Protein AF-0000000065848314 (afdb_homodimer)

Sequence (302 aa):
MTPAVSPAHTVLFEAKARKGISFEQIGKAIGRDEVWVASAFYGQAKFNEEELKKLSEVLEISSAQIVKELGDQWFPNRGLGPVPPSDPVIYRLFEGVLVYGHPIKAIIHEKFGDGIMSMIDCNINVERKPDPKGDRVVVTFDGKFLPYSKWMTPAVSPAHTVLFEAKARKGISFEQIGKAIGRDEVWVASAFYGQAKFNEEELKKLSEVLEISSAQIVKELGDQWFPNRGLGPVPPSDPVIYRLFEGVLVYGHPIKAIIHEKFGDGIMSMIDCNINVERKPDPKGDRVVVTFDGKFLPYSKW

Solvent-accessible surface area (backbone atoms only — not comparable to full-atom values): 16784 Å² total; per-residue (Å²): 126,80,77,88,59,56,71,73,36,48,54,53,55,52,31,35,58,73,70,68,59,51,48,56,57,52,10,65,74,63,74,46,52,30,48,57,46,35,23,33,55,66,36,51,39,79,59,51,64,70,50,42,46,48,46,18,61,77,46,69,51,63,43,70,58,50,42,71,65,49,18,90,87,48,76,66,69,68,52,64,83,61,87,74,51,81,54,69,51,46,29,36,54,48,47,39,43,37,45,42,27,65,26,51,46,53,51,46,36,75,76,73,41,70,51,35,60,33,65,81,60,43,51,60,47,78,43,82,42,87,42,97,92,44,44,23,41,35,39,34,41,43,10,36,52,45,66,65,79,84,129,128,81,76,89,58,55,71,74,35,48,52,53,54,53,31,34,58,74,71,68,60,51,48,55,56,51,11,64,75,62,74,46,54,32,48,56,45,36,23,33,55,65,36,52,40,78,59,51,64,70,49,41,45,47,46,18,60,78,47,69,49,62,42,68,57,51,42,71,65,49,18,90,87,48,78,66,71,67,52,64,83,63,88,76,50,83,54,69,50,45,30,37,53,48,48,39,40,37,45,42,27,63,25,50,48,52,51,46,37,75,76,73,40,69,52,36,59,33,65,82,59,42,51,60,46,80,46,84,42,87,41,96,91,44,44,23,41,34,40,35,43,44,11,36,52,45,66,66,80,86,130

InterPro domains:
  IPR003712 Cyanate lyase, C-terminal [PF02560] (83-150)
  IPR003712 Cyanate lyase, C-terminal [SM01116] (79-151)
  IPR003712 Cyanate lyase, C-terminal [cd00559] (83-151)
  IPR008076 Cyanate hydratase [MF_00535] (1-151)
  IPR008076 Cyanate hydratase [PIRSF001263] (11-151)
  IPR008076 Cyanate hydratase [PR01693] (16-31)
  IPR008076 Cyanate hydratase [PR01693] (36-53)
  IPR008076 Cyanate hydratase [PR01693] (87-101)
  IPR008076 Cyanate hydratase [PR01693] (105-121)
  IPR008076 Cyanate hydratase [PR01693] (136-146)
  IPR008076 Cyanate hydratase [PTHR34186] (10-151)
  IPR008076 Cyanate hydratase [TIGR00673] (9-151)
  IPR010982 Lambda repressor-like, DNA-binding domain superfamily [G3DSA:1.10.260.40] (6-83)
  IPR010982 Lambda repressor-like, DNA-binding domain superfamily [SSF47413] (10-81)
  IPR036581 Cyanate lyase, C-terminal domain superfamily [G3DSA:3.30.1160.10] (85-151)
  IPR036581 Cyanate lyase, C-terminal domain superfamily [SSF55234] (83-151)
  IPR048564 Cyanate hydratase, N-terminal domain [PF21291] (12-66)

Foldseek 3Di:
DPFDADPLLVVLVVLCVVLVDALCVLCVQLVHDSVQSVCVSRQNDADELSSLVSSCVVSVHDSVVSCVVRYDVDHGDDDIDDVPHPPPVSNVVVVCCVVCVVVVVVVCCVVPNAWDWDPVQWDWDWDWDDDPVDIDIDIDIGTDTDHDDDD/DPFDADPLLVVLVVLCVVLVDALCVLCVQLVHDSVQSVCVSRQNDADELSSLVSSCVVSVHDSVVSCVVRYDVDHGDDDIDDVPHPPPVSNVVVVCCVVCVVVVVVVCCVVPNAWDFDPVQWDWDWDWDDDPVDIDIDIDIGTDTDHDDDD

Nearest PDB structures (foldseek):
  6xgt-assembly1_E  TM=9.486E-01  e=3.565E-16  Thermomyces lanuginosus
  8c7e-assembly1_A  TM=8.718E-01  e=2.494E-13  unidentified
  2iv1-assembly1_F  TM=8.860E-01  e=1.055E-12  Escherichia coli
  2ivb-assembly1_C  TM=8.820E-01  e=1.121E-12  Escherichia coli
  2iu7-assembly1_I  TM=8.466E-01  e=3.113E-12  Escherichia coli

Structure (mmCIF, N/CA/C/O backbone):
data_AF-0000000065848314-model_v1
#
loop_
_entity.id
_entity.type
_entity.pdbx_description
1 polymer 'Cyanate hydratase'
#
loop_
_atom_site.group_PDB
_atom_site.id
_atom_site.type_symbol
_atom_site.label_atom_id
_atom_site.label_alt_id
_atom_site.label_comp_id
_atom_site.label_asym_id
_atom_site.label_entity_id
_atom_site.label_seq_id
_atom_site.pdbx_PDB_ins_code
_atom_site.Cartn_x
_atom_site.Cartn_y
_atom_site.Cartn_z
_atom_site.occupancy
_atom_site.B_iso_or_equiv
_atom_site.auth_seq_id
_atom_site.auth_comp_id
_atom_site.auth_asym_id
_atom_site.auth_atom_id
_atom_site.pdbx_PDB_model_num
ATOM 1 N N . MET A 1 1 ? -8.508 5.047 18.469 1 47.41 1 MET A N 1
ATOM 2 C CA . MET A 1 1 ? -7.828 6.105 19.203 1 47.41 1 MET A CA 1
ATOM 3 C C . MET A 1 1 ? -7.098 7.051 18.25 1 47.41 1 MET A C 1
ATOM 5 O O . MET A 1 1 ? -6.527 6.609 17.25 1 47.41 1 MET A O 1
ATOM 9 N N . THR A 1 2 ? -7.52 8.289 18.328 1 60.78 2 THR A N 1
ATOM 10 C CA . THR A 1 2 ? -6.789 9.305 17.578 1 60.78 2 THR A CA 1
ATOM 11 C C . THR A 1 2 ? -5.297 9.234 17.891 1 60.78 2 THR A C 1
ATOM 13 O O . THR A 1 2 ? -4.902 9.148 19.062 1 60.78 2 THR A O 1
ATOM 16 N N . PRO A 1 3 ? -4.5 8.914 16.891 1 73.19 3 PRO A N 1
ATOM 17 C CA . PRO A 1 3 ? -3.078 8.828 17.234 1 73.19 3 PRO A CA 1
ATOM 18 C C . PRO A 1 3 ? -2.59 10.039 18.031 1 73.19 3 PRO A C 1
ATOM 20 O O . PRO A 1 3 ? -3.096 11.148 17.844 1 73.19 3 PRO A O 1
ATOM 23 N N . ALA A 1 4 ? -1.854 9.711 19 1 80.38 4 ALA A N 1
ATOM 24 C CA . ALA A 1 4 ? -1.29 10.781 19.828 1 80.38 4 ALA A CA 1
ATOM 25 C C . ALA A 1 4 ? -0.303 11.625 19.016 1 80.38 4 ALA A C 1
ATOM 27 O O . ALA A 1 4 ? 0.748 11.133 18.609 1 80.38 4 ALA A O 1
ATOM 28 N N . VAL A 1 5 ? -0.773 12.734 18.594 1 89.31 5 VAL A N 1
ATOM 29 C CA . VAL A 1 5 ? 0.14 13.672 17.953 1 89.31 5 VAL A CA 1
ATOM 30 C C . VAL A 1 5 ? 0.581 14.734 18.969 1 89.31 5 VAL A C 1
ATOM 32 O O . VAL A 1 5 ? -0.032 14.883 20.016 1 89.31 5 VAL A O 1
ATOM 35 N N . SER A 1 6 ? 1.661 15.43 18.781 1 90.38 6 SER A N 1
ATOM 36 C CA . SER A 1 6 ? 2.182 16.453 19.672 1 90.38 6 SER A CA 1
ATOM 37 C C . SER A 1 6 ? 1.19 17.609 19.844 1 90.38 6 SER A C 1
ATOM 39 O O . SER A 1 6 ? 0.304 17.797 19 1 90.38 6 SER A O 1
ATOM 41 N N . PRO A 1 7 ? 1.314 18.391 20.844 1 92.19 7 PRO A N 1
ATOM 42 C CA . PRO A 1 7 ? 0.433 19.547 21.047 1 92.19 7 PRO A CA 1
ATOM 43 C C . PRO A 1 7 ? 0.458 20.516 19.859 1 92.19 7 PRO A C 1
ATOM 45 O O . PRO A 1 7 ? -0.584 21.047 19.469 1 92.19 7 PRO A O 1
ATOM 48 N N . ALA A 1 8 ? 1.641 20.734 19.312 1 92.31 8 ALA A N 1
ATOM 49 C CA . ALA A 1 8 ? 1.758 21.625 18.172 1 92.31 8 ALA A CA 1
ATOM 50 C C . ALA A 1 8 ? 0.917 21.125 17 1 92.31 8 ALA A C 1
ATOM 52 O O . ALA A 1 8 ? 0.267 21.906 16.312 1 92.31 8 ALA A O 1
ATOM 53 N N . HIS A 1 9 ? 0.876 19.859 16.797 1 96.06 9 HIS A N 1
ATOM 54 C CA . HIS A 1 9 ? 0.105 19.281 15.703 1 96.06 9 HIS A CA 1
ATOM 55 C C . HIS A 1 9 ? -1.388 19.297 16.016 1 96.06 9 HIS A C 1
ATOM 57 O O . HIS A 1 9 ? -2.215 19.438 15.109 1 96.06 9 HIS A O 1
ATOM 63 N N . THR A 1 10 ? -1.693 19.156 17.297 1 96.06 10 THR A N 1
ATOM 64 C CA . THR A 1 10 ? -3.092 19.219 17.703 1 96.06 10 THR A CA 1
ATOM 65 C C . THR A 1 10 ? -3.703 20.562 17.297 1 96.06 10 THR A C 1
ATOM 67 O O . THR A 1 10 ? -4.852 20.625 16.859 1 96.06 10 THR A O 1
ATOM 70 N N . VAL A 1 11 ? -2.938 21.656 17.406 1 96.06 11 VAL A N 1
ATOM 71 C CA . VAL A 1 11 ? -3.385 23 17.047 1 96.06 11 VAL A CA 1
ATOM 72 C C . VAL A 1 11 ? -3.746 23.031 15.562 1 96.06 11 VAL A C 1
ATOM 74 O O . VAL A 1 11 ? -4.723 23.672 15.172 1 96.06 11 VAL A O 1
ATOM 77 N N . LEU A 1 12 ? -2.975 22.312 14.742 1 97.69 12 LEU A N 1
ATOM 78 C CA . LEU A 1 12 ? -3.236 22.281 13.312 1 97.69 12 LEU A CA 1
ATOM 79 C C . LEU A 1 12 ? -4.57 21.594 13.023 1 97.69 12 LEU A C 1
ATOM 81 O O . LEU A 1 12 ? -5.367 22.109 12.227 1 97.69 12 LEU A O 1
ATOM 85 N N . PHE A 1 13 ? -4.793 20.484 13.664 1 97.69 13 PHE A N 1
ATOM 86 C CA . PHE A 1 13 ? -6.039 19.766 13.461 1 97.69 13 PHE A CA 1
ATOM 87 C C . PHE A 1 13 ? -7.23 20.594 13.906 1 97.69 13 PHE A C 1
ATOM 89 O O . PHE A 1 13 ? -8.258 20.641 13.227 1 97.69 13 PHE A O 1
ATOM 96 N N . GLU A 1 14 ? -7.125 21.25 15.055 1 97.38 14 GLU A N 1
ATOM 97 C CA . GLU A 1 14 ? -8.203 22.078 15.57 1 97.38 14 GLU A CA 1
ATOM 98 C C . GLU A 1 14 ? -8.5 23.234 14.625 1 97.38 14 GLU A C 1
ATOM 100 O O . GLU A 1 14 ? -9.664 23.547 14.375 1 97.38 14 GLU A O 1
ATOM 105 N N . ALA A 1 15 ? -7.48 23.891 14.156 1 98.12 15 ALA A N 1
ATOM 106 C CA . ALA A 1 15 ? -7.656 25 13.234 1 98.12 15 ALA A CA 1
ATOM 107 C C . ALA A 1 15 ? -8.312 24.547 11.938 1 98.12 15 ALA A C 1
ATOM 109 O O . ALA A 1 15 ? -9.195 25.219 11.406 1 98.12 15 ALA A O 1
ATOM 110 N N . LYS A 1 16 ? -7.832 23.422 11.391 1 98.44 16 LYS A N 1
ATOM 111 C CA . LYS A 1 16 ? -8.438 22.844 10.195 1 98.44 16 LYS A CA 1
ATOM 112 C C . LYS A 1 16 ? -9.93 22.594 10.398 1 98.44 16 LYS A C 1
ATOM 114 O O . LYS A 1 16 ? -10.742 22.891 9.523 1 98.44 16 LYS A O 1
ATOM 119 N N . ALA A 1 17 ? -10.242 22.031 11.508 1 97.81 17 ALA A N 1
ATOM 120 C CA . ALA A 1 17 ? -11.633 21.734 11.828 1 97.81 17 ALA A CA 1
ATOM 121 C C . ALA A 1 17 ? -12.461 23.016 11.922 1 97.81 17 ALA A C 1
ATOM 123 O O . ALA A 1 17 ? -13.586 23.078 11.422 1 97.81 17 ALA A O 1
ATOM 124 N N . ARG A 1 18 ? -11.945 23.984 12.562 1 98.12 18 ARG A N 1
ATOM 125 C CA . ARG A 1 18 ? -12.625 25.281 12.711 1 98.12 18 ARG A CA 1
ATOM 126 C C . ARG A 1 18 ? -12.922 25.906 11.359 1 98.12 18 ARG A C 1
ATOM 128 O O . ARG A 1 18 ? -13.992 26.469 11.148 1 98.12 18 ARG A O 1
ATOM 135 N N . LYS A 1 19 ? -11.961 25.828 10.438 1 98 19 LYS A N 1
ATOM 136 C CA . LYS A 1 19 ? -12.086 26.422 9.109 1 98 19 LYS A CA 1
ATOM 137 C C . LYS A 1 19 ? -13.016 25.578 8.227 1 98 19 LYS A C 1
ATOM 139 O O . LYS A 1 19 ? -13.523 26.062 7.215 1 98 19 LYS A O 1
ATOM 144 N N . GLY A 1 20 ? -13.117 24.312 8.531 1 98.19 20 GLY A N 1
ATOM 145 C CA . GLY A 1 20 ? -13.953 23.406 7.766 1 98.19 20 GLY A CA 1
ATOM 146 C C . GLY A 1 20 ? -13.398 23.094 6.387 1 98.19 20 GLY A C 1
ATOM 147 O O . GLY A 1 20 ? -14.148 23.016 5.414 1 98.19 20 GLY A O 1
ATOM 148 N N . ILE A 1 21 ? -12.125 22.969 6.312 1 98.56 21 ILE A N 1
ATOM 149 C CA . ILE A 1 21 ? -11.508 22.734 5.012 1 98.56 21 ILE A CA 1
ATOM 150 C C . ILE A 1 21 ? -10.812 21.375 5.008 1 98.56 21 ILE A C 1
ATOM 152 O O . ILE A 1 21 ? -10.492 20.828 6.066 1 98.56 21 ILE A O 1
ATOM 156 N N . SER A 1 22 ? -10.586 20.812 3.834 1 98.75 22 SER A N 1
ATOM 157 C CA . SER A 1 22 ? -9.977 19.5 3.658 1 98.75 22 SER A CA 1
ATOM 158 C C . SER A 1 22 ? -8.469 19.609 3.48 1 98.75 22 SER A C 1
ATOM 160 O O . SER A 1 22 ? -7.941 20.703 3.279 1 98.75 22 SER A O 1
ATOM 162 N N . PHE A 1 23 ? -7.824 18.5 3.559 1 98.81 23 PHE A N 1
ATOM 163 C CA . PHE A 1 23 ? -6.398 18.484 3.26 1 98.81 23 PHE A CA 1
ATOM 164 C C . PHE A 1 23 ? -6.141 18.875 1.812 1 98.81 23 PHE A C 1
ATOM 166 O O . PHE A 1 23 ? -5.117 19.5 1.507 1 98.81 23 PHE A O 1
ATOM 173 N N . GLU A 1 24 ? -7.059 18.484 0.937 1 98.69 24 GLU A N 1
ATOM 174 C CA . GLU A 1 24 ? -6.934 18.875 -0.464 1 98.69 24 GLU A CA 1
ATOM 175 C C . GLU A 1 24 ? -6.949 20.406 -0.615 1 98.69 24 GLU A C 1
ATOM 177 O O . GLU A 1 24 ? -6.121 20.969 -1.333 1 98.69 24 GLU A O 1
ATOM 182 N N . GLN A 1 25 ? -7.828 21.016 0.058 1 98.75 25 GLN A N 1
ATOM 183 C CA . GLN A 1 25 ? -7.938 22.469 -0.009 1 98.75 25 GLN A CA 1
ATOM 184 C C . GLN A 1 25 ? -6.699 23.141 0.581 1 98.75 25 GLN A C 1
ATOM 186 O O . GLN A 1 25 ? -6.207 24.125 0.035 1 98.75 25 GLN A O 1
ATOM 191 N N . ILE A 1 26 ? -6.203 22.641 1.703 1 98.81 26 ILE A N 1
ATOM 192 C CA . ILE A 1 26 ? -4.984 23.172 2.301 1 98.81 26 ILE A CA 1
ATOM 193 C C . ILE A 1 26 ? -3.814 22.984 1.338 1 98.81 26 ILE A C 1
ATOM 195 O O . ILE A 1 26 ? -3.031 23.906 1.115 1 98.81 26 ILE A O 1
ATOM 199 N N . GLY A 1 27 ? -3.734 21.797 0.792 1 98.62 27 GLY A N 1
ATOM 200 C CA . GLY A 1 27 ? -2.666 21.516 -0.154 1 98.62 27 GLY A CA 1
ATOM 201 C C . GLY A 1 27 ? -2.646 22.469 -1.335 1 98.62 27 GLY A C 1
ATOM 202 O O . GLY A 1 27 ? -1.584 22.953 -1.73 1 98.62 27 GLY A O 1
ATOM 203 N N . LYS A 1 28 ? -3.783 22.734 -1.901 1 98.31 28 LYS A N 1
ATOM 204 C CA . LYS A 1 28 ? -3.9 23.672 -3.012 1 98.31 28 LYS A CA 1
ATOM 205 C C . LYS A 1 28 ? -3.412 25.062 -2.609 1 98.31 28 LYS A C 1
ATOM 207 O O . LYS A 1 28 ? -2.754 25.75 -3.395 1 98.31 28 LYS A O 1
ATOM 212 N N . ALA A 1 29 ? -3.688 25.469 -1.438 1 98.06 29 ALA A N 1
ATOM 213 C CA . ALA A 1 29 ? -3.334 26.797 -0.963 1 98.06 29 ALA A CA 1
ATOM 214 C C . ALA A 1 29 ? -1.829 26.922 -0.753 1 98.06 29 ALA A C 1
ATOM 216 O O . ALA A 1 29 ? -1.257 28 -0.955 1 98.06 29 ALA A O 1
ATOM 217 N N . ILE A 1 30 ? -1.188 25.844 -0.388 1 98 30 ILE A N 1
ATOM 218 C CA . ILE A 1 30 ? 0.214 26.016 -0.022 1 98 30 ILE A CA 1
ATOM 219 C C . ILE A 1 30 ? 1.102 25.328 -1.062 1 98 30 ILE A C 1
ATOM 221 O O . ILE A 1 30 ? 2.328 25.328 -0.935 1 98 30 ILE A O 1
ATOM 225 N N . GLY A 1 31 ? 0.516 24.641 -2.045 1 97.56 31 GLY A N 1
ATOM 226 C CA . GLY A 1 31 ? 1.245 24.047 -3.156 1 97.56 31 GLY A CA 1
ATOM 227 C C . GLY A 1 31 ? 1.782 22.656 -2.846 1 97.56 31 GLY A C 1
ATOM 228 O O . GLY A 1 31 ? 2.908 22.328 -3.225 1 97.56 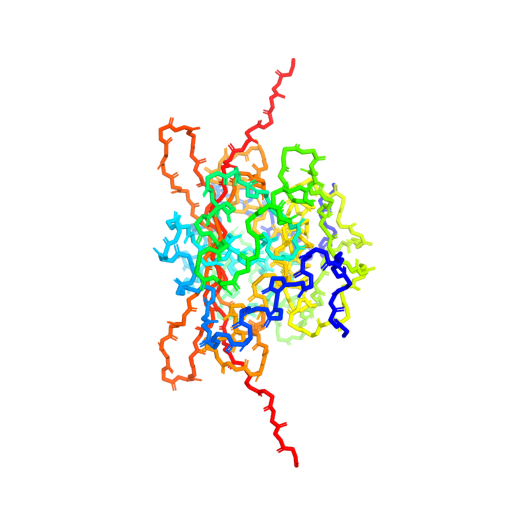31 GLY A O 1
ATOM 229 N N . ARG A 1 32 ? 1.04 21.875 -2.133 1 97.94 32 ARG A N 1
ATOM 230 C CA . ARG A 1 32 ? 1.454 20.531 -1.765 1 97.94 32 ARG A CA 1
ATOM 231 C C . ARG A 1 32 ? 0.32 19.531 -1.978 1 97.94 32 ARG A C 1
ATOM 233 O O . ARG A 1 32 ? -0.847 19.922 -2.062 1 97.94 32 ARG A O 1
ATOM 240 N N . ASP A 1 33 ? 0.664 18.312 -2.074 1 97.44 33 ASP A N 1
ATOM 241 C CA . ASP A 1 33 ? -0.289 17.219 -2.209 1 97.44 33 ASP A CA 1
ATOM 242 C C . ASP A 1 33 ? -1.06 17 -0.91 1 97.44 33 ASP A C 1
ATOM 244 O O . ASP A 1 33 ? -0.519 17.203 0.18 1 97.44 33 ASP A O 1
ATOM 248 N N . GLU A 1 34 ? -2.268 16.547 -1.055 1 98.5 34 GLU A N 1
ATOM 249 C CA . GLU A 1 34 ? -3.113 16.422 0.128 1 98.5 34 GLU A CA 1
ATOM 250 C C . GLU A 1 34 ? -2.57 15.359 1.078 1 98.5 34 GLU A C 1
ATOM 252 O O . GLU A 1 34 ? -2.654 15.508 2.299 1 98.5 34 GLU A O 1
ATOM 257 N N . VAL A 1 35 ? -2.07 14.234 0.521 1 98.31 35 VAL A N 1
ATOM 258 C CA . VAL A 1 35 ? -1.553 13.188 1.396 1 98.31 35 VAL A CA 1
ATOM 259 C C . VAL A 1 35 ? -0.296 13.68 2.107 1 98.31 35 VAL A C 1
ATOM 261 O O . VAL A 1 35 ? -0.074 13.367 3.279 1 98.31 35 VAL A O 1
ATOM 264 N N . TRP A 1 36 ? 0.524 14.477 1.426 1 98.19 36 TRP A N 1
ATOM 265 C CA . TRP A 1 36 ? 1.705 15.062 2.049 1 98.19 36 TRP A CA 1
ATOM 266 C C . TRP A 1 36 ? 1.312 16 3.186 1 98.19 36 TRP A C 1
ATOM 268 O O . TRP A 1 36 ? 1.906 15.961 4.266 1 98.19 36 TRP A O 1
ATOM 278 N N . VAL A 1 37 ? 0.299 16.828 2.932 1 98.62 37 VAL A N 1
ATOM 279 C CA . VAL A 1 37 ? -0.176 17.75 3.963 1 98.62 37 VAL A CA 1
ATOM 280 C C . VAL A 1 37 ? -0.67 16.953 5.172 1 98.62 37 VAL A C 1
ATOM 282 O O . VAL A 1 37 ? -0.312 17.266 6.309 1 98.62 37 VAL A O 1
ATOM 285 N N . ALA A 1 38 ? -1.472 15.938 4.91 1 98.44 38 ALA A N 1
ATOM 286 C CA . ALA A 1 38 ? -1.941 15.086 6.004 1 98.44 38 ALA A CA 1
ATOM 287 C C . ALA A 1 38 ? -0.77 14.469 6.762 1 98.44 38 ALA A C 1
ATOM 289 O O . ALA A 1 38 ? -0.772 14.43 7.992 1 98.44 38 ALA A O 1
ATOM 290 N N . SER A 1 39 ? 0.207 13.992 6.051 1 98 39 SER A N 1
ATOM 291 C CA . SER A 1 39 ? 1.39 13.406 6.676 1 98 39 SER A CA 1
ATOM 292 C C . SER A 1 39 ? 2.074 14.406 7.605 1 98 39 SER A C 1
ATOM 294 O O . SER A 1 39 ? 2.508 14.047 8.703 1 98 39 SER A O 1
ATOM 296 N N . ALA A 1 40 ? 2.154 15.664 7.191 1 97.88 40 ALA A N 1
ATOM 297 C CA . ALA A 1 40 ? 2.766 16.703 8.023 1 97.88 40 ALA A CA 1
ATOM 298 C C . ALA A 1 40 ? 1.924 16.984 9.266 1 97.88 40 ALA A C 1
ATOM 300 O O . ALA A 1 40 ? 2.463 17.203 10.352 1 97.88 40 ALA A O 1
ATOM 301 N N . PHE A 1 41 ? 0.636 16.938 9.133 1 97.94 41 PHE A N 1
ATOM 302 C CA . PHE A 1 41 ? -0.258 17.125 10.273 1 97.94 41 PHE A CA 1
ATOM 303 C C . PHE A 1 41 ? -0.056 16.031 11.305 1 97.94 41 PHE A C 1
ATOM 305 O O . PHE A 1 41 ? -0.14 16.281 12.508 1 97.94 41 PHE A O 1
ATOM 312 N N . TYR A 1 42 ? 0.265 14.898 10.836 1 97.31 42 TYR A N 1
ATOM 313 C CA . TYR A 1 42 ? 0.465 13.766 11.734 1 97.31 42 TYR A CA 1
ATOM 314 C C . TYR A 1 42 ? 1.919 13.672 12.18 1 97.31 42 TYR A C 1
ATOM 316 O O . TYR A 1 42 ? 2.32 12.695 12.812 1 97.31 42 TYR A O 1
ATOM 324 N N . GLY A 1 43 ? 2.744 14.648 11.773 1 96.31 43 GLY A N 1
ATOM 325 C CA . GLY A 1 43 ? 4.133 14.711 12.203 1 96.31 43 GLY A CA 1
ATOM 326 C C . GLY A 1 43 ? 5.027 13.734 11.453 1 96.31 43 GLY A C 1
ATOM 327 O O . GLY A 1 43 ? 6.102 13.375 11.938 1 96.31 43 GLY A O 1
ATOM 328 N N . GLN A 1 44 ? 4.566 13.234 10.266 1 96.06 44 GLN A N 1
ATOM 329 C CA . GLN A 1 44 ? 5.332 12.258 9.5 1 96.06 44 GLN A CA 1
ATOM 330 C C . GLN A 1 44 ? 6.094 12.922 8.359 1 96.06 44 GLN A C 1
ATOM 332 O O . GLN A 1 44 ? 6.805 12.258 7.605 1 96.06 44 GLN A O 1
ATOM 337 N N . ALA A 1 45 ? 5.922 14.242 8.148 1 96.81 45 ALA A N 1
ATOM 338 C CA . ALA A 1 45 ? 6.648 15.086 7.199 1 96.81 45 ALA A CA 1
ATOM 339 C C . ALA A 1 45 ? 6.941 16.453 7.801 1 96.81 45 ALA A C 1
ATOM 341 O O . ALA A 1 45 ? 6.336 16.844 8.805 1 96.81 45 ALA A O 1
ATOM 342 N N . LYS A 1 46 ? 7.867 17.156 7.25 1 97.06 46 LYS A N 1
ATOM 343 C CA . LYS A 1 46 ? 8.328 18.422 7.828 1 97.06 46 LYS A CA 1
ATOM 344 C C . LYS A 1 46 ? 8.062 19.578 6.879 1 97.06 46 LYS A C 1
ATOM 346 O O . LYS A 1 46 ? 8.562 19.609 5.754 1 97.06 46 LYS A O 1
ATOM 351 N N . PHE A 1 47 ? 7.273 20.516 7.41 1 97.44 47 PHE A N 1
ATOM 352 C CA . PHE A 1 47 ? 7.109 21.766 6.691 1 97.44 47 PHE A CA 1
ATOM 353 C C . PHE A 1 47 ? 8.398 22.578 6.723 1 97.44 47 PHE A C 1
ATOM 355 O O . PHE A 1 47 ? 9.133 22.547 7.707 1 97.44 47 PHE A O 1
ATOM 362 N N . ASN A 1 48 ? 8.594 23.281 5.633 1 96.88 48 ASN A N 1
ATOM 363 C CA . ASN A 1 48 ? 9.602 24.344 5.758 1 96.88 48 ASN A CA 1
ATOM 364 C C . ASN A 1 48 ? 8.984 25.641 6.254 1 96.88 48 ASN A C 1
ATOM 366 O O . ASN A 1 48 ? 7.77 25.734 6.422 1 96.88 48 ASN A O 1
ATOM 370 N N . GLU A 1 49 ? 9.828 26.625 6.473 1 96.5 49 GLU A N 1
ATOM 371 C CA . GLU A 1 49 ? 9.352 27.859 7.082 1 96.5 49 GLU A CA 1
ATOM 372 C C . GLU A 1 49 ? 8.352 28.578 6.176 1 96.5 49 GLU A C 1
ATOM 374 O O . GLU A 1 49 ? 7.363 29.125 6.652 1 96.5 49 GLU A O 1
ATOM 379 N N . GLU A 1 50 ? 8.633 28.656 4.934 1 97.19 50 GLU A N 1
ATOM 380 C CA . GLU A 1 50 ? 7.723 29.281 3.982 1 97.19 50 GLU A CA 1
ATOM 381 C C . GLU A 1 50 ? 6.359 28.594 3.984 1 97.19 50 GLU A C 1
ATOM 383 O O . GLU A 1 50 ? 5.32 29.266 3.99 1 97.19 50 GLU A O 1
ATOM 388 N N . GLU A 1 51 ? 6.309 27.328 4.004 1 97.94 51 GLU A N 1
ATOM 389 C CA . GLU A 1 51 ? 5.07 26.547 4.047 1 97.94 51 GLU A CA 1
ATOM 390 C C . GLU A 1 51 ? 4.309 26.812 5.344 1 97.94 51 GLU A C 1
ATOM 392 O O . GLU A 1 51 ? 3.08 26.922 5.336 1 97.94 51 GLU A O 1
ATOM 397 N N . LEU A 1 52 ? 5.066 26.938 6.391 1 98.19 52 LEU A N 1
ATOM 398 C CA . LEU A 1 52 ? 4.438 27.203 7.68 1 98.19 52 LEU A CA 1
ATOM 399 C C . LEU A 1 52 ? 3.744 28.562 7.68 1 98.19 52 LEU A C 1
ATOM 401 O O . LEU A 1 52 ? 2.656 28.703 8.242 1 98.19 52 LEU A O 1
ATOM 405 N N . LYS A 1 53 ? 4.367 29.5 7.133 1 97.81 53 LYS A N 1
ATOM 406 C CA . LYS A 1 53 ? 3.775 30.828 7.055 1 97.81 53 LYS A CA 1
ATOM 407 C C . LYS A 1 53 ? 2.496 30.812 6.219 1 97.81 53 LYS A C 1
ATOM 409 O O . LYS A 1 53 ? 1.477 31.375 6.625 1 97.81 53 LYS A O 1
ATOM 414 N N . LYS A 1 54 ? 2.541 30.188 5.078 1 98.44 54 LYS A N 1
ATOM 415 C CA . LYS A 1 54 ? 1.347 30.047 4.254 1 98.44 54 LYS A CA 1
ATOM 416 C C . LYS A 1 54 ? 0.245 29.297 4.996 1 98.44 54 LYS A C 1
ATOM 418 O O . LYS A 1 54 ? -0.924 29.688 4.941 1 98.44 54 LYS A O 1
ATOM 423 N N . LEU A 1 55 ? 0.669 28.219 5.648 1 98.56 55 LEU A N 1
ATOM 424 C CA . LEU A 1 55 ? -0.275 27.406 6.41 1 98.56 55 LEU A CA 1
ATOM 425 C C . LEU A 1 55 ? -0.941 28.234 7.504 1 98.56 55 LEU A C 1
ATOM 427 O O . LEU A 1 55 ? -2.15 28.125 7.719 1 98.56 55 LEU A O 1
ATOM 431 N N . SER A 1 56 ? -0.102 29.031 8.195 1 98.44 56 SER A N 1
ATOM 432 C CA . SER A 1 56 ? -0.631 29.891 9.25 1 98.44 56 SER A CA 1
ATOM 433 C C . SER A 1 56 ? -1.69 30.844 8.719 1 98.44 56 SER A C 1
ATOM 435 O O . SER A 1 56 ? -2.678 31.141 9.398 1 98.44 56 SER A O 1
ATOM 437 N N . GLU A 1 57 ? -1.494 31.328 7.551 1 98.5 57 GLU A N 1
ATOM 438 C CA . GLU A 1 57 ? -2.467 32.219 6.918 1 98.5 57 GLU A CA 1
ATOM 439 C C . GLU A 1 57 ? -3.754 31.469 6.578 1 98.5 57 GLU A C 1
ATOM 441 O O . GLU A 1 57 ? -4.852 31.938 6.875 1 98.5 57 GLU A O 1
ATOM 446 N N . VAL A 1 58 ? -3.641 30.297 6 1 98.5 58 VAL A N 1
ATOM 447 C CA . VAL A 1 58 ? -4.781 29.484 5.582 1 98.5 58 VAL A CA 1
ATOM 448 C C . VAL A 1 58 ? -5.617 29.094 6.797 1 98.5 58 VAL A C 1
ATOM 450 O O . VAL A 1 58 ? -6.848 29.172 6.762 1 98.5 58 VAL A O 1
ATOM 453 N N . LEU A 1 59 ? -4.945 28.766 7.891 1 98.62 59 LEU A N 1
ATOM 454 C CA . LEU A 1 59 ? -5.613 28.219 9.062 1 98.62 59 LEU A CA 1
ATOM 455 C C . LEU A 1 59 ? -5.941 29.312 10.07 1 98.62 59 LEU A C 1
ATOM 457 O O . LEU A 1 59 ? -6.625 29.078 11.062 1 98.62 59 LEU A O 1
ATOM 461 N N . GLU A 1 60 ? -5.395 30.5 9.797 1 98.25 60 GLU A N 1
ATOM 462 C CA . GLU A 1 60 ? -5.609 31.641 10.664 1 98.25 60 GLU A CA 1
ATOM 463 C C . GLU A 1 60 ? -5.105 31.375 12.078 1 98.25 60 GLU A C 1
ATOM 465 O O . GLU A 1 60 ? -5.836 31.578 13.047 1 98.25 60 GLU A O 1
ATOM 470 N N . ILE A 1 61 ? -3.854 31 12.188 1 97.88 61 ILE A N 1
ATOM 471 C CA . ILE A 1 61 ? -3.178 30.797 13.461 1 97.88 61 ILE A CA 1
ATOM 472 C C . ILE A 1 61 ? -1.867 31.578 13.484 1 97.88 61 ILE A C 1
ATOM 474 O O . ILE A 1 61 ? -1.427 32.094 12.453 1 97.88 61 ILE A O 1
ATOM 478 N N . SER A 1 62 ? -1.26 31.656 14.633 1 97.12 62 SER A N 1
ATOM 479 C CA . SER A 1 62 ? -0.049 32.438 14.812 1 97.12 62 SER A CA 1
ATOM 480 C C . SER A 1 62 ? 1.138 31.828 14.094 1 97.12 62 SER A C 1
ATOM 482 O O . SER A 1 62 ? 1.55 30.703 14.414 1 97.12 62 SER A O 1
ATOM 484 N N . SER A 1 63 ? 1.692 32.531 13.172 1 96.5 63 SER A N 1
ATOM 485 C CA . SER A 1 63 ? 2.873 32.094 12.445 1 96.5 63 SER A CA 1
ATOM 486 C C . SER A 1 63 ? 4.078 31.969 13.375 1 96.5 63 SER A C 1
ATOM 488 O O . SER A 1 63 ? 4.871 31.031 13.258 1 96.5 63 SER A O 1
ATOM 490 N N . ALA A 1 64 ? 4.211 32.938 14.25 1 96.25 64 ALA A N 1
ATOM 491 C CA . ALA A 1 64 ? 5.336 32.906 15.188 1 96.25 64 ALA A CA 1
ATOM 492 C C . ALA A 1 64 ? 5.316 31.656 16.047 1 96.25 64 ALA A C 1
ATOM 494 O O . ALA A 1 64 ? 6.355 31.016 16.266 1 96.25 64 ALA A O 1
ATOM 495 N N . GLN A 1 65 ? 4.172 31.297 16.484 1 94.94 65 GLN A N 1
ATOM 496 C CA . GLN A 1 65 ? 4.035 30.125 17.359 1 94.94 65 GLN A CA 1
ATOM 497 C C . GLN A 1 65 ? 4.336 28.844 16.594 1 94.94 65 GLN A C 1
ATOM 499 O O . GLN A 1 65 ? 5.121 28.016 17.062 1 94.94 65 GLN A O 1
ATOM 504 N N . ILE A 1 66 ? 3.736 28.656 15.422 1 96 66 ILE A N 1
ATOM 505 C CA . ILE A 1 66 ? 3.873 27.391 14.719 1 96 66 ILE A CA 1
ATOM 506 C C . ILE A 1 66 ? 5.297 27.234 14.18 1 96 66 ILE A C 1
ATOM 508 O O . ILE A 1 66 ? 5.848 26.141 14.148 1 96 66 ILE A O 1
ATOM 512 N N . VAL A 1 67 ? 5.941 28.375 13.773 1 96.5 67 VAL A N 1
ATOM 513 C CA . VAL A 1 67 ? 7.32 28.328 13.305 1 96.5 67 VAL A CA 1
ATOM 514 C C . VAL A 1 67 ? 8.25 27.953 14.453 1 96.5 67 VAL A C 1
ATOM 516 O O . VAL A 1 67 ? 9.195 27.172 14.273 1 96.5 67 VAL A O 1
ATOM 519 N N . LYS A 1 68 ? 7.988 28.5 15.578 1 95.81 68 LYS A N 1
ATOM 520 C CA . LYS A 1 68 ? 8.789 28.188 16.766 1 95.81 68 LYS A CA 1
ATOM 521 C C . LYS A 1 68 ? 8.688 26.703 17.109 1 95.81 68 LYS A C 1
ATOM 523 O O . LYS A 1 68 ? 9.68 26.062 17.453 1 95.81 68 LYS A O 1
ATOM 528 N N . GLU A 1 69 ? 7.531 26.141 16.984 1 95.56 69 GLU A N 1
ATOM 529 C CA . GLU A 1 69 ? 7.273 24.781 17.469 1 95.56 69 GLU A CA 1
ATOM 530 C C . GLU A 1 69 ? 7.598 23.75 16.391 1 95.56 69 GLU A C 1
ATOM 532 O O . GLU A 1 69 ? 8 22.625 16.703 1 95.56 69 GLU A O 1
ATOM 537 N N . LEU A 1 70 ? 7.391 24.094 15.078 1 96.81 70 LEU A N 1
ATOM 538 C CA . LEU A 1 70 ? 7.488 23.094 14.016 1 96.81 70 LEU A CA 1
ATOM 539 C C . LEU A 1 70 ? 8.523 23.516 12.969 1 96.81 70 LEU A C 1
ATOM 541 O O . LEU A 1 70 ? 8.648 22.859 11.93 1 96.81 70 LEU A O 1
ATOM 545 N N . GLY A 1 71 ? 9.172 24.594 13.219 1 95.12 71 GLY A N 1
ATOM 546 C CA . GLY A 1 71 ? 10.133 25.109 12.266 1 95.12 71 GLY A CA 1
ATOM 547 C C . GLY A 1 71 ? 11.422 24.312 12.219 1 95.12 71 GLY A C 1
ATOM 548 O O . GLY A 1 71 ? 11.398 23.078 12.281 1 95.12 71 GLY A O 1
ATOM 549 N N . ASP A 1 72 ? 12.578 24.859 12.047 1 93.19 72 ASP A N 1
ATOM 550 C CA . ASP A 1 72 ? 13.875 24.281 11.711 1 93.19 72 ASP A CA 1
ATOM 551 C C . ASP A 1 72 ? 14.336 23.312 12.812 1 93.19 72 ASP A C 1
ATOM 553 O O . ASP A 1 72 ? 15.031 22.344 12.531 1 93.19 72 ASP A O 1
ATOM 557 N N . GLN A 1 73 ? 13.984 23.5 13.961 1 93 73 GLN A N 1
ATOM 558 C CA . GLN A 1 73 ? 14.508 22.719 15.078 1 93 73 GLN A CA 1
ATOM 559 C C . GLN A 1 73 ? 13.719 21.422 15.25 1 93 73 GLN A C 1
ATOM 561 O O . GLN A 1 73 ? 14.133 20.531 16 1 93 73 GLN A O 1
ATOM 566 N N . TRP A 1 74 ? 12.641 21.344 14.68 1 94.75 74 TRP A N 1
ATOM 567 C CA . TRP A 1 74 ? 11.789 20.172 14.828 1 94.75 74 TRP A CA 1
ATOM 568 C C . TRP A 1 74 ? 12.055 19.156 13.719 1 94.75 74 TRP A C 1
ATOM 570 O O . TRP A 1 74 ? 12.203 19.531 12.547 1 94.75 74 TRP A O 1
ATOM 580 N N . PHE A 1 75 ? 12.164 17.828 14.109 1 95.5 75 PHE A N 1
ATOM 581 C CA . PHE A 1 75 ? 12.32 16.734 13.148 1 95.5 75 PHE A CA 1
ATOM 582 C C . PHE A 1 75 ? 11.289 15.641 13.391 1 95.5 75 PHE A C 1
ATOM 584 O O . PHE A 1 75 ? 10.977 15.328 14.547 1 95.5 75 PHE A O 1
ATOM 591 N N . PRO A 1 76 ? 10.789 14.984 12.312 1 94.62 76 PRO A N 1
ATOM 592 C CA . PRO A 1 76 ? 9.766 13.945 12.461 1 94.62 76 PRO A CA 1
ATOM 593 C C . PRO A 1 76 ? 10.297 12.68 13.133 1 94.62 76 PRO A C 1
ATOM 595 O O . PRO A 1 76 ? 11.453 12.305 12.922 1 94.62 76 PRO A O 1
ATOM 598 N N . ASN A 1 77 ? 9.531 12.164 13.992 1 91.56 77 ASN A N 1
ATOM 599 C CA . ASN A 1 77 ? 9.625 10.773 14.414 1 91.56 77 ASN A CA 1
ATOM 600 C C . ASN A 1 77 ? 8.555 9.914 13.75 1 91.56 77 ASN A C 1
ATOM 602 O O . ASN A 1 77 ? 7.391 9.938 14.148 1 91.56 77 ASN A O 1
ATOM 606 N N . ARG A 1 78 ? 8.953 9.102 12.781 1 92.56 78 ARG A N 1
ATOM 607 C CA . ARG A 1 78 ? 7.992 8.508 11.859 1 92.56 78 ARG A CA 1
ATOM 608 C C . ARG A 1 78 ? 7.508 7.152 12.367 1 92.56 78 ARG A C 1
ATOM 610 O O . ARG A 1 78 ? 8.25 6.438 13.039 1 92.56 78 ARG A O 1
ATOM 617 N N . GLY A 1 79 ? 6.355 6.871 11.898 1 90.19 79 GLY A N 1
ATOM 618 C CA . GLY A 1 79 ? 5.684 5.676 12.383 1 90.19 79 GLY A CA 1
ATOM 619 C C . GLY A 1 79 ? 4.766 5.941 13.555 1 90.19 79 GLY A C 1
ATOM 620 O O . GLY A 1 79 ? 5.199 6.473 14.586 1 90.19 79 GLY A O 1
ATOM 621 N N . LEU A 1 80 ? 3.51 5.656 13.422 1 88.69 80 LEU A N 1
ATOM 622 C CA . LEU A 1 80 ? 2.541 5.992 14.461 1 88.69 80 LEU A CA 1
ATOM 623 C C . LEU A 1 80 ? 1.766 4.758 14.898 1 88.69 80 LEU A C 1
ATOM 625 O O . LEU A 1 80 ? 1.25 4.012 14.062 1 88.69 80 LEU A O 1
ATOM 629 N N . GLY A 1 81 ? 1.797 4.598 16.344 1 85.25 81 GLY A N 1
ATOM 630 C CA . GLY A 1 81 ? 0.887 3.607 16.891 1 85.25 81 GLY A CA 1
ATOM 631 C C . GLY A 1 81 ? 1.515 2.234 17.031 1 85.25 81 GLY A C 1
ATOM 632 O O . GLY A 1 81 ? 2.697 2.053 16.734 1 85.25 81 GLY A O 1
ATOM 633 N N . PRO A 1 82 ? 0.823 1.283 17.516 1 87.75 82 PRO A N 1
ATOM 634 C CA . PRO A 1 82 ? 1.312 -0.073 17.766 1 87.75 82 PRO A CA 1
ATOM 635 C C . PRO A 1 82 ? 1.44 -0.906 16.5 1 87.75 82 PRO A C 1
ATOM 637 O O . PRO A 1 82 ? 0.846 -0.566 15.469 1 87.75 82 PRO A O 1
ATOM 640 N N . VAL A 1 83 ? 2.184 -2.047 16.578 1 87.12 83 VAL A N 1
ATOM 641 C CA . VAL A 1 83 ? 2.297 -3.078 15.555 1 87.12 83 VAL A CA 1
ATOM 642 C C . VAL A 1 83 ? 1.843 -4.422 16.125 1 87.12 83 VAL A C 1
ATOM 644 O O . VAL A 1 83 ? 2.412 -4.918 17.094 1 87.12 83 VAL A O 1
ATOM 647 N N . PRO A 1 84 ? 0.81 -5.023 15.602 1 89.06 84 PRO A N 1
ATOM 648 C CA . PRO A 1 84 ? 0.005 -4.547 14.477 1 89.06 84 PRO A CA 1
ATOM 649 C C . PRO A 1 84 ? -0.952 -3.422 14.867 1 89.06 84 PRO A C 1
ATOM 651 O O . PRO A 1 84 ? -1.293 -3.279 16.047 1 89.06 84 PRO A O 1
ATOM 654 N N . PRO A 1 85 ? -1.326 -2.6 13.805 1 91.75 85 PRO A N 1
ATOM 655 C CA . PRO A 1 85 ? -2.285 -1.529 14.094 1 91.75 85 PRO A CA 1
ATOM 656 C C . PRO A 1 85 ? -3.629 -2.061 14.586 1 91.75 85 PRO A C 1
ATOM 658 O O . PRO A 1 85 ? -4.086 -3.111 14.133 1 91.75 85 PRO A O 1
ATOM 661 N N . SER A 1 86 ? -4.32 -1.35 15.461 1 91.56 86 SER A N 1
ATOM 662 C CA . SER A 1 86 ? -5.637 -1.74 15.953 1 91.56 86 SER A CA 1
ATOM 663 C C . SER A 1 86 ? -6.75 -1.026 15.188 1 91.56 86 SER A C 1
ATOM 665 O O . SER A 1 86 ? -7.902 -1.459 15.219 1 91.56 86 SER A O 1
ATOM 667 N N . ASP A 1 87 ? -6.434 0.165 14.617 1 94 87 ASP A N 1
ATOM 668 C CA . ASP A 1 87 ? -7.414 0.871 13.805 1 94 87 ASP A CA 1
ATOM 669 C C . ASP A 1 87 ? -7.828 0.03 12.594 1 94 87 ASP A C 1
ATOM 671 O O . ASP A 1 87 ? -6.98 -0.438 11.836 1 94 87 ASP A O 1
ATOM 675 N N . PRO A 1 88 ? -9.078 -0.16 12.289 1 94.75 88 PRO A N 1
ATOM 676 C CA . PRO A 1 88 ? -9.516 -1.085 11.242 1 94.75 88 PRO A CA 1
ATOM 677 C C . PRO A 1 88 ? -9.031 -0.677 9.852 1 94.75 88 PRO A C 1
ATOM 679 O O . PRO A 1 88 ? -8.711 -1.537 9.031 1 94.75 88 PRO A O 1
ATOM 682 N N . VAL A 1 89 ? -9.031 0.595 9.516 1 96.31 89 VAL A N 1
ATOM 683 C CA . VAL A 1 89 ? -8.578 1.042 8.203 1 96.31 89 VAL A CA 1
ATOM 684 C C . VAL A 1 89 ? -7.102 0.716 8.031 1 96.31 89 VAL A C 1
ATOM 686 O O . VAL A 1 89 ? -6.703 0.123 7.023 1 96.31 89 VAL A O 1
ATOM 689 N N . ILE A 1 90 ? -6.281 1.082 8.969 1 96.06 90 ILE A N 1
ATOM 690 C CA . ILE A 1 90 ? -4.836 0.892 8.906 1 96.06 90 ILE A CA 1
ATOM 691 C C . ILE A 1 90 ? -4.504 -0.597 8.984 1 96.06 90 ILE A C 1
ATOM 693 O O . ILE A 1 90 ? -3.594 -1.074 8.305 1 96.06 90 ILE A O 1
ATOM 697 N N . TYR A 1 91 ? -5.246 -1.317 9.812 1 95.12 91 TYR A N 1
ATOM 698 C CA . TYR A 1 91 ? -5.047 -2.758 9.93 1 95.12 91 TYR A CA 1
ATOM 699 C C . TYR A 1 91 ? -5.227 -3.441 8.578 1 95.12 91 TYR A C 1
ATOM 701 O O . TYR A 1 91 ? -4.5 -4.383 8.25 1 95.12 91 TYR A O 1
ATOM 709 N N . ARG A 1 92 ? -6.195 -2.99 7.777 1 96.19 92 ARG A N 1
ATOM 710 C CA . ARG A 1 92 ? -6.422 -3.594 6.469 1 96.19 92 ARG A CA 1
ATOM 711 C C . ARG A 1 92 ? -5.262 -3.303 5.523 1 96.19 92 ARG A C 1
ATOM 713 O O . ARG A 1 92 ? -4.91 -4.137 4.688 1 96.19 92 ARG A O 1
ATOM 720 N N . LEU A 1 93 ? -4.711 -2.125 5.621 1 96.12 93 LEU A N 1
ATOM 721 C CA . LEU A 1 93 ? -3.512 -1.824 4.848 1 96.12 93 LEU A CA 1
ATOM 722 C C . LEU A 1 93 ? -2.371 -2.764 5.227 1 96.12 93 LEU A C 1
ATOM 724 O O . LEU A 1 93 ? -1.684 -3.297 4.355 1 96.12 93 LEU A O 1
ATOM 728 N N . PHE A 1 94 ? -2.236 -2.932 6.492 1 94 94 PHE A N 1
ATOM 729 C CA . PHE A 1 94 ? -1.229 -3.834 7.039 1 94 94 PHE A CA 1
ATOM 730 C C . PHE A 1 94 ? -1.449 -5.258 6.543 1 94 94 PHE A C 1
ATOM 732 O O . PHE A 1 94 ? -0.502 -5.93 6.133 1 94 94 PHE A O 1
ATOM 739 N N . GLU A 1 95 ? -2.609 -5.727 6.609 1 93.25 95 GLU A N 1
ATOM 740 C CA . GLU A 1 95 ? -2.965 -7.051 6.113 1 93.25 95 GLU A CA 1
ATOM 741 C C . GLU A 1 95 ? -2.645 -7.188 4.625 1 93.25 95 GLU A C 1
ATOM 743 O O . GLU A 1 95 ? -2.215 -8.25 4.172 1 93.25 95 GLU A O 1
ATOM 748 N N . GLY A 1 96 ? -2.898 -6.129 3.867 1 95.44 96 GLY A N 1
ATOM 749 C CA . GLY A 1 96 ? -2.527 -6.133 2.461 1 95.44 96 GLY A CA 1
ATOM 750 C C . GLY A 1 96 ? -1.064 -6.457 2.229 1 95.44 96 GLY A C 1
ATOM 751 O O . GLY A 1 96 ? -0.732 -7.246 1.342 1 95.44 96 GLY A O 1
ATOM 752 N N . VAL A 1 97 ? -0.256 -5.895 3.053 1 94.81 97 VAL A N 1
ATOM 753 C CA . VAL A 1 97 ? 1.175 -6.152 2.941 1 94.81 97 VAL A CA 1
ATOM 754 C C . VAL A 1 97 ? 1.467 -7.605 3.309 1 94.81 97 VAL A C 1
ATOM 756 O O . VAL A 1 97 ? 2.279 -8.266 2.658 1 94.81 97 VAL A O 1
ATOM 759 N N . LEU A 1 98 ? 0.786 -8.102 4.324 1 93.88 98 LEU A N 1
ATOM 760 C CA . LEU A 1 98 ? 0.994 -9.477 4.766 1 93.88 98 LEU A CA 1
ATOM 761 C C . LEU A 1 98 ? 0.608 -10.461 3.668 1 93.88 98 LEU A C 1
ATOM 763 O O . LEU A 1 98 ? 1.284 -11.477 3.471 1 93.88 98 LEU A O 1
ATOM 767 N N . VAL A 1 99 ? -0.416 -10.195 2.957 1 95.12 99 VAL A N 1
ATOM 768 C CA . VAL A 1 99 ? -0.975 -11.117 1.976 1 95.12 99 VAL A CA 1
ATOM 769 C C . VAL A 1 99 ? -0.238 -10.969 0.646 1 95.12 99 VAL A C 1
ATOM 771 O O . VAL A 1 99 ? 0.082 -11.961 -0.007 1 95.12 99 VAL A O 1
ATOM 774 N N . TYR A 1 100 ? 0.139 -9.719 0.255 1 97.25 100 TYR A N 1
ATOM 775 C CA . TYR A 1 100 ? 0.583 -9.484 -1.114 1 97.25 100 TYR A CA 1
ATOM 776 C C . TYR A 1 100 ? 2.053 -9.086 -1.148 1 97.25 100 TYR A C 1
ATOM 778 O O . TYR A 1 100 ? 2.621 -8.875 -2.225 1 97.25 100 TYR A O 1
ATOM 786 N N . GLY A 1 101 ? 2.648 -9.016 0.032 1 96.88 101 GLY A N 1
ATOM 787 C CA . GLY A 1 101 ? 4.039 -8.594 0.079 1 96.88 101 GLY A CA 1
ATOM 788 C C . GLY A 1 101 ? 4.949 -9.438 -0.797 1 96.88 101 GLY A C 1
ATOM 789 O O . GLY A 1 101 ? 5.727 -8.898 -1.589 1 96.88 101 GLY A O 1
ATOM 790 N N . HIS A 1 102 ? 4.855 -10.727 -0.716 1 96.94 102 HIS A N 1
ATOM 791 C CA . HIS A 1 102 ? 5.73 -11.617 -1.464 1 96.94 102 HIS A CA 1
ATOM 792 C C . HIS A 1 102 ? 5.434 -11.562 -2.959 1 96.94 102 HIS A C 1
ATOM 794 O O . HIS A 1 102 ? 6.348 -11.445 -3.775 1 96.94 102 HIS A O 1
ATOM 800 N N . PRO A 1 103 ? 4.125 -11.586 -3.369 1 97.56 103 PRO A N 1
ATOM 801 C CA . PRO A 1 103 ? 3.836 -11.391 -4.793 1 97.56 103 PRO A CA 1
ATOM 802 C C . PRO A 1 103 ? 4.375 -10.062 -5.324 1 97.56 103 PRO A C 1
ATOM 804 O O . PRO A 1 103 ? 4.965 -10.023 -6.406 1 97.56 103 PRO A O 1
ATOM 807 N N . ILE A 1 104 ? 4.219 -9.031 -4.602 1 98.06 104 ILE A N 1
ATOM 808 C CA . ILE A 1 104 ? 4.703 -7.723 -5.02 1 98.06 104 ILE A CA 1
ATOM 809 C C . ILE A 1 104 ? 6.227 -7.758 -5.16 1 98.06 104 ILE A C 1
ATOM 811 O O . ILE A 1 104 ? 6.773 -7.297 -6.168 1 98.06 104 ILE A O 1
ATOM 815 N N . LYS A 1 105 ? 6.855 -8.328 -4.18 1 97.75 105 LYS A N 1
ATOM 816 C CA . LYS A 1 105 ? 8.305 -8.469 -4.234 1 97.75 105 LYS A CA 1
ATOM 817 C C . LYS A 1 105 ? 8.734 -9.211 -5.492 1 97.75 105 LYS A C 1
ATOM 819 O O . LYS A 1 105 ? 9.672 -8.797 -6.18 1 97.75 105 LYS A O 1
ATOM 824 N N . ALA A 1 106 ? 8.07 -10.32 -5.785 1 97.62 106 ALA A N 1
ATOM 825 C CA . ALA A 1 106 ? 8.422 -11.133 -6.941 1 97.62 106 ALA A CA 1
ATOM 826 C C . ALA A 1 106 ? 8.32 -10.328 -8.234 1 97.62 106 ALA A C 1
ATOM 828 O O . ALA A 1 106 ? 9.195 -10.414 -9.102 1 97.62 106 ALA A O 1
ATOM 829 N N . ILE A 1 107 ? 7.273 -9.516 -8.367 1 98.44 107 ILE A N 1
ATOM 830 C CA . ILE A 1 107 ? 7.074 -8.719 -9.578 1 98.44 107 ILE A CA 1
ATOM 831 C C . ILE A 1 107 ? 8.125 -7.617 -9.648 1 98.44 107 ILE A C 1
ATOM 833 O O . ILE A 1 107 ? 8.664 -7.336 -10.727 1 98.44 107 ILE A O 1
ATOM 837 N N . ILE A 1 108 ? 8.422 -6.984 -8.547 1 98.06 108 ILE A N 1
ATOM 838 C CA . ILE A 1 108 ? 9.469 -5.973 -8.516 1 98.06 108 ILE A CA 1
ATOM 839 C C . ILE A 1 108 ? 10.789 -6.582 -8.984 1 98.06 108 ILE A C 1
ATOM 841 O O . ILE A 1 108 ? 11.5 -5.988 -9.805 1 98.06 108 ILE A O 1
ATOM 845 N N . HIS A 1 109 ? 11.109 -7.75 -8.477 1 97.38 109 HIS A N 1
ATOM 846 C CA . HIS A 1 109 ? 12.359 -8.406 -8.859 1 97.38 109 HIS A CA 1
ATOM 847 C C . HIS A 1 109 ? 12.375 -8.719 -10.352 1 97.38 109 HIS A C 1
ATOM 849 O O . HIS A 1 109 ? 13.398 -8.555 -11.016 1 97.38 109 HIS A O 1
ATOM 855 N N . GLU A 1 110 ? 11.32 -9.164 -10.914 1 98.12 110 GLU A N 1
ATOM 856 C CA . GLU A 1 110 ? 11.266 -9.484 -12.336 1 98.12 110 GLU A CA 1
ATOM 857 C C . GLU A 1 110 ? 11.438 -8.227 -13.188 1 98.12 110 GLU A C 1
ATOM 859 O O . GLU A 1 110 ? 12.102 -8.258 -14.227 1 98.12 110 GLU A O 1
ATOM 864 N N . LYS A 1 111 ? 10.898 -7.105 -12.703 1 98.06 111 LYS A N 1
ATOM 865 C CA . LYS A 1 111 ? 10.867 -5.898 -13.523 1 98.06 111 LYS A CA 1
ATOM 866 C C . LYS A 1 111 ? 12.109 -5.043 -13.305 1 98.06 111 LYS A C 1
ATOM 868 O O . LYS A 1 111 ? 12.516 -4.293 -14.195 1 98.06 111 LYS A O 1
ATOM 873 N N . PHE A 1 112 ? 12.758 -5.152 -12.102 1 97.44 112 PHE A N 1
ATOM 874 C CA . PHE A 1 112 ? 13.797 -4.191 -11.758 1 97.44 112 PHE A CA 1
ATOM 875 C C . PHE A 1 112 ? 15.094 -4.902 -11.398 1 97.44 112 PHE A C 1
ATOM 877 O O . PHE A 1 112 ? 16.172 -4.305 -11.438 1 97.44 112 PHE A O 1
ATOM 884 N N . GLY A 1 113 ? 14.953 -6.199 -11 1 96.44 113 GLY A N 1
ATOM 885 C CA . GLY A 1 113 ? 16.094 -6.867 -10.398 1 96.44 113 GLY A CA 1
ATOM 886 C C . GLY A 1 113 ? 16.156 -6.691 -8.891 1 96.44 113 GLY A C 1
ATOM 887 O O . GLY A 1 113 ? 15.148 -6.414 -8.25 1 96.44 113 GLY A O 1
ATOM 888 N N . ASP A 1 114 ? 17.281 -6.938 -8.336 1 96.19 114 ASP A N 1
ATOM 889 C CA . ASP A 1 114 ? 17.469 -6.938 -6.8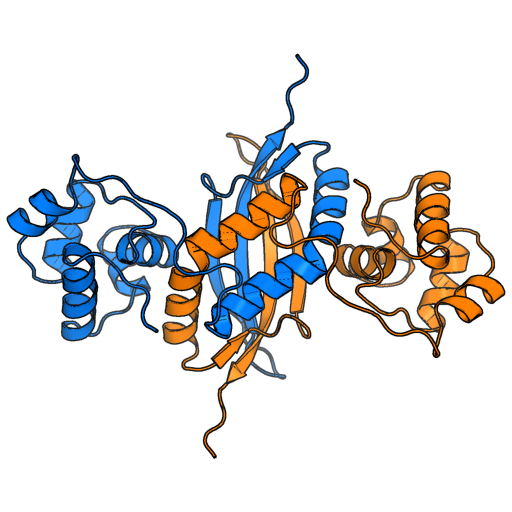87 1 96.19 114 ASP A CA 1
ATOM 890 C C . ASP A 1 114 ? 17.547 -5.512 -6.344 1 96.19 114 ASP A C 1
ATOM 892 O O . ASP A 1 114 ? 18.391 -4.723 -6.77 1 96.19 114 ASP A O 1
ATOM 896 N N . GLY A 1 115 ? 16.656 -5.152 -5.508 1 96.62 115 GLY A N 1
ATOM 897 C CA . GLY A 1 115 ? 16.594 -3.832 -4.898 1 96.62 115 GLY A CA 1
ATOM 898 C C . GLY A 1 115 ? 15.336 -3.621 -4.066 1 96.62 115 GLY A C 1
ATOM 899 O O . GLY A 1 115 ? 14.617 -4.574 -3.771 1 96.62 115 GLY A O 1
ATOM 900 N N . ILE A 1 116 ? 15.141 -2.404 -3.584 1 96.56 116 ILE A N 1
ATOM 901 C CA . ILE A 1 116 ? 13.984 -2.066 -2.754 1 96.56 116 ILE A CA 1
ATOM 902 C C . ILE A 1 116 ? 13.312 -0.812 -3.297 1 96.56 116 ILE A C 1
ATOM 904 O O . ILE A 1 116 ? 13.898 -0.075 -4.09 1 96.56 116 ILE A O 1
ATOM 908 N N . MET A 1 117 ? 12.047 -0.692 -2.969 1 97.19 117 MET A N 1
ATOM 909 C CA . MET A 1 117 ? 11.336 0.553 -3.24 1 97.19 117 MET A CA 1
ATOM 910 C C . MET A 1 117 ? 11.469 1.523 -2.072 1 97.19 117 MET A C 1
ATOM 912 O O . MET A 1 117 ? 11.227 1.152 -0.921 1 97.19 117 MET A O 1
ATOM 916 N N . SER A 1 118 ? 11.742 2.781 -2.354 1 95.69 118 SER A N 1
ATOM 917 C CA . SER A 1 118 ? 11.898 3.793 -1.314 1 95.69 118 SER A CA 1
ATOM 918 C C . SER A 1 118 ? 10.547 4.27 -0.801 1 95.69 118 SER A C 1
ATOM 920 O O . SER A 1 118 ? 9.688 4.691 -1.584 1 95.69 118 SER A O 1
ATOM 922 N N . MET A 1 119 ? 10.367 4.203 0.513 1 93.62 119 MET A N 1
ATOM 923 C CA . MET A 1 119 ? 9.141 4.754 1.088 1 93.62 119 MET A CA 1
ATOM 924 C C . MET A 1 119 ? 9.375 6.164 1.614 1 93.62 119 MET A C 1
ATOM 926 O O . MET A 1 119 ? 8.43 6.84 2.025 1 93.62 119 MET A O 1
ATOM 930 N N . ILE A 1 120 ? 10.602 6.668 1.541 1 89.81 120 ILE A N 1
ATOM 931 C CA . ILE A 1 120 ? 10.898 8.047 1.925 1 89.81 120 ILE A CA 1
ATOM 932 C C . ILE A 1 120 ? 10.844 8.945 0.692 1 89.81 120 ILE A C 1
ATOM 934 O O . ILE A 1 120 ? 10.359 10.078 0.761 1 89.81 120 ILE A O 1
ATOM 938 N N . ASP A 1 121 ? 11.445 8.469 -0.383 1 93.94 121 ASP A N 1
ATOM 939 C CA . ASP A 1 121 ? 11.234 9.125 -1.672 1 93.94 121 ASP A CA 1
ATOM 940 C C . ASP A 1 121 ? 10.039 8.523 -2.406 1 93.94 121 ASP A C 1
ATOM 942 O O . ASP A 1 121 ? 10.211 7.816 -3.404 1 93.94 121 ASP A O 1
ATOM 946 N N . CYS A 1 122 ? 8.875 8.742 -1.88 1 96.94 122 CYS A N 1
ATOM 947 C CA . CYS A 1 122 ? 7.656 8.094 -2.352 1 96.94 122 CYS A CA 1
ATOM 948 C C . CYS A 1 122 ? 6.484 9.062 -2.342 1 96.94 122 CYS A C 1
ATOM 950 O O . CYS A 1 122 ? 6.199 9.695 -1.319 1 96.94 122 CYS A O 1
ATOM 952 N N . ASN A 1 123 ? 5.828 9.203 -3.465 1 96.62 123 ASN A N 1
ATOM 953 C CA . ASN A 1 123 ? 4.566 9.93 -3.553 1 96.62 123 ASN A CA 1
ATOM 954 C C . ASN A 1 123 ? 3.371 9 -3.357 1 96.62 123 ASN A C 1
ATOM 956 O O . ASN A 1 123 ? 3.301 7.938 -3.971 1 96.62 123 ASN A O 1
ATOM 960 N N . ILE A 1 124 ? 2.471 9.406 -2.518 1 97.94 124 ILE A N 1
ATOM 961 C CA . ILE A 1 124 ? 1.281 8.602 -2.262 1 97.94 124 ILE A CA 1
ATOM 962 C C . ILE A 1 124 ? 0.038 9.367 -2.717 1 97.94 124 ILE A C 1
ATOM 964 O O . ILE A 1 124 ? -0.087 10.562 -2.471 1 97.94 124 ILE A O 1
ATOM 968 N N . ASN A 1 125 ? -0.784 8.734 -3.361 1 98.06 125 ASN A N 1
ATOM 969 C CA . ASN A 1 125 ? -2.045 9.297 -3.826 1 98.06 125 ASN A CA 1
ATOM 970 C C . ASN A 1 125 ? -3.232 8.422 -3.439 1 98.06 125 ASN A C 1
ATOM 972 O O . ASN A 1 125 ? -3.123 7.199 -3.41 1 98.06 125 ASN A O 1
ATOM 976 N N . VAL A 1 126 ? -4.332 9.047 -3.1 1 98.62 126 VAL A N 1
ATOM 977 C CA . VAL A 1 126 ? -5.59 8.367 -2.805 1 98.62 126 VAL A CA 1
ATOM 978 C C . VAL A 1 126 ? -6.707 8.945 -3.674 1 98.62 126 VAL A C 1
ATOM 980 O O . VAL A 1 126 ? -6.949 10.156 -3.654 1 98.62 126 VAL A O 1
ATOM 983 N N . GLU A 1 127 ? -7.395 8.102 -4.355 1 98.44 127 GLU A N 1
ATOM 984 C CA . GLU A 1 127 ? -8.445 8.555 -5.258 1 98.44 127 GLU A CA 1
ATOM 985 C C . GLU A 1 127 ? -9.711 7.711 -5.098 1 98.44 127 GLU A C 1
ATOM 987 O O . GLU A 1 127 ? -9.641 6.559 -4.668 1 98.44 127 GLU A O 1
ATOM 992 N N . ARG A 1 128 ? -10.828 8.359 -5.453 1 98.31 128 ARG A N 1
ATOM 993 C CA . ARG A 1 128 ? -12.102 7.652 -5.586 1 98.31 128 ARG A CA 1
ATOM 994 C C . ARG A 1 128 ? -12.375 7.289 -7.043 1 98.31 128 ARG A C 1
ATOM 996 O O . ARG A 1 128 ? -12.336 8.156 -7.922 1 98.31 128 ARG A O 1
ATOM 1003 N N . LYS A 1 129 ? -12.555 6.039 -7.312 1 98.31 129 LYS A N 1
ATOM 1004 C CA . LYS A 1 129 ? -12.898 5.559 -8.648 1 98.31 129 LYS A CA 1
ATOM 1005 C C . LYS A 1 129 ? -14.32 5 -8.68 1 98.31 129 LYS A C 1
ATOM 1007 O O . LYS A 1 129 ? -14.609 3.994 -8.031 1 98.31 129 LYS A O 1
ATOM 1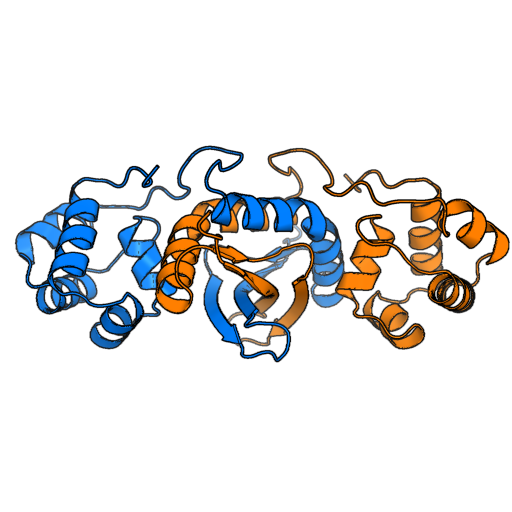012 N N . PRO A 1 130 ? -15.234 5.668 -9.484 1 97.75 130 PRO A N 1
ATOM 1013 C CA . PRO A 1 130 ? -16.594 5.133 -9.586 1 97.75 130 PRO A CA 1
ATOM 1014 C C . PRO A 1 130 ? -16.641 3.73 -10.188 1 97.75 130 PRO A C 1
ATOM 1016 O O . PRO A 1 130 ? -15.867 3.424 -11.102 1 97.75 130 PRO A O 1
ATOM 1019 N N . ASP A 1 131 ? -17.484 2.951 -9.617 1 96.19 131 ASP A N 1
ATOM 1020 C CA . ASP A 1 131 ? -17.672 1.581 -10.078 1 96.19 131 ASP A CA 1
ATOM 1021 C C . ASP A 1 131 ? -19.109 1.127 -9.836 1 96.19 131 ASP A C 1
ATOM 1023 O O . ASP A 1 131 ? -19.688 1.391 -8.773 1 96.19 131 ASP A O 1
ATOM 1027 N N . PRO A 1 132 ? -19.719 0.499 -10.844 1 95.62 132 PRO A N 1
ATOM 1028 C CA . PRO A 1 132 ? -21.109 0.048 -10.688 1 95.62 132 PRO A CA 1
ATOM 1029 C C . PRO A 1 132 ? -21.297 -0.873 -9.484 1 95.62 132 PRO A C 1
ATOM 1031 O O . PRO A 1 132 ? -22.391 -0.914 -8.898 1 95.62 132 PRO A O 1
ATOM 1034 N N . LYS A 1 133 ? -20.375 -1.549 -9.078 1 93.44 133 LYS A N 1
ATOM 1035 C CA . LYS A 1 133 ? -20.469 -2.477 -7.953 1 93.44 133 LYS A CA 1
ATOM 1036 C C . LYS A 1 133 ? -20.094 -1.793 -6.641 1 93.44 133 LYS A C 1
ATOM 1038 O O . LYS A 1 133 ? -20.016 -2.443 -5.598 1 93.44 133 LYS A O 1
ATOM 1043 N N . GLY A 1 134 ? -19.797 -0.456 -6.695 1 94.25 134 GLY A N 1
ATOM 1044 C CA . GLY A 1 134 ? -19.375 0.329 -5.547 1 94.25 134 GLY A CA 1
ATOM 1045 C C . GLY A 1 134 ? -18.047 1.045 -5.773 1 94.25 134 GLY A C 1
ATOM 1046 O O . GLY A 1 134 ? -17.125 0.484 -6.367 1 94.25 134 GLY A O 1
ATOM 1047 N N . ASP A 1 135 ? -18.016 2.25 -5.293 1 97.69 135 ASP A N 1
ATOM 1048 C CA . ASP A 1 135 ? -16.828 3.068 -5.504 1 97.69 135 ASP A CA 1
ATOM 1049 C C . ASP A 1 135 ? -15.578 2.354 -5 1 97.69 135 ASP A C 1
ATOM 1051 O O . ASP A 1 135 ? -15.648 1.565 -4.055 1 97.69 135 ASP A O 1
ATOM 1055 N N . ARG A 1 136 ? -14.516 2.619 -5.625 1 98.62 136 ARG A N 1
ATOM 1056 C CA . ARG A 1 136 ? -13.25 2.002 -5.238 1 98.62 136 ARG A CA 1
ATOM 1057 C C . ARG A 1 136 ? -12.289 3.037 -4.664 1 98.62 136 ARG A C 1
ATOM 1059 O O . ARG A 1 136 ? -12.258 4.18 -5.121 1 98.62 136 ARG A O 1
ATOM 1066 N N . VAL A 1 137 ? -11.562 2.658 -3.607 1 98.69 137 VAL A N 1
ATOM 1067 C CA . VAL A 1 137 ? -10.414 3.41 -3.096 1 98.69 137 VAL A CA 1
ATOM 1068 C C . VAL A 1 137 ? -9.148 2.996 -3.838 1 98.69 137 VAL A C 1
ATOM 1070 O O . VAL A 1 137 ? -8.742 1.834 -3.785 1 98.69 137 VAL A O 1
ATOM 1073 N N . VAL A 1 138 ? -8.539 3.902 -4.531 1 98.75 138 VAL A N 1
ATOM 1074 C CA . VAL A 1 138 ? -7.301 3.625 -5.246 1 98.75 138 VAL A CA 1
ATOM 1075 C C . VAL A 1 138 ? -6.133 4.309 -4.539 1 98.75 138 VAL A C 1
ATOM 1077 O O . VAL A 1 138 ? -6.051 5.539 -4.508 1 98.75 138 VAL A O 1
ATOM 1080 N N . VAL A 1 139 ? -5.27 3.547 -3.936 1 98.5 139 VAL A N 1
ATOM 1081 C CA . VAL A 1 139 ? -4.066 4.043 -3.271 1 98.5 139 VAL A CA 1
ATOM 1082 C C . VAL A 1 139 ? -2.838 3.707 -4.109 1 98.5 139 VAL A C 1
ATOM 1084 O O . VAL A 1 139 ? -2.602 2.541 -4.438 1 98.5 139 VAL A O 1
ATOM 1087 N N . THR A 1 140 ? -2.068 4.684 -4.465 1 98.56 140 THR A N 1
ATOM 1088 C CA . THR A 1 140 ? -0.874 4.496 -5.277 1 98.56 140 THR A CA 1
ATOM 1089 C C . THR A 1 140 ? 0.377 4.906 -4.508 1 98.56 140 THR A C 1
ATOM 1091 O O . THR A 1 140 ? 0.442 6.012 -3.965 1 98.56 140 THR A O 1
ATOM 1094 N N . PHE A 1 141 ? 1.292 4.031 -4.395 1 98.19 141 PHE A N 1
ATOM 1095 C CA . PHE A 1 141 ? 2.643 4.312 -3.926 1 98.19 141 PHE A CA 1
ATOM 1096 C C . PHE A 1 141 ? 3.607 4.438 -5.098 1 98.19 141 PHE A C 1
ATOM 1098 O O . PHE A 1 141 ? 3.779 3.496 -5.871 1 98.19 141 PHE A O 1
ATOM 1105 N N . ASP A 1 142 ? 4.18 5.582 -5.27 1 98.25 142 ASP A N 1
ATOM 1106 C CA . ASP A 1 142 ? 5.129 5.891 -6.336 1 98.25 142 ASP A CA 1
ATOM 1107 C C . ASP A 1 142 ? 6.516 6.188 -5.773 1 98.25 142 ASP A C 1
ATOM 1109 O O . ASP A 1 142 ? 6.855 7.348 -5.527 1 98.25 142 ASP A O 1
ATOM 1113 N N . GLY A 1 143 ? 7.32 5.105 -5.613 1 98.19 143 GLY A N 1
ATOM 1114 C CA . GLY A 1 143 ? 8.594 5.223 -4.926 1 98.19 143 GLY A CA 1
ATOM 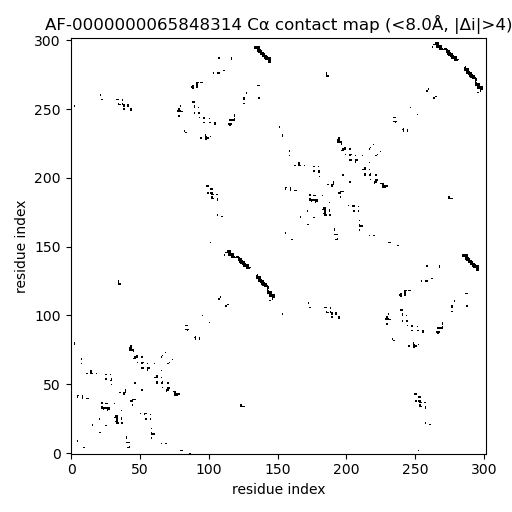1115 C C . GLY A 1 143 ? 9.789 4.988 -5.832 1 98.19 143 GLY A C 1
ATOM 1116 O O . GLY A 1 143 ? 9.703 4.227 -6.797 1 98.19 143 GLY A O 1
ATOM 1117 N N . LYS A 1 144 ? 10.883 5.609 -5.512 1 98 144 LYS A N 1
ATOM 1118 C CA . LYS A 1 144 ? 12.117 5.41 -6.266 1 98 144 LYS A CA 1
ATOM 1119 C C . LYS A 1 144 ? 12.672 4.004 -6.051 1 98 144 LYS A C 1
ATOM 1121 O O . LYS A 1 144 ? 12.672 3.496 -4.926 1 98 144 LYS A O 1
ATOM 1126 N N . PHE A 1 145 ? 13.094 3.348 -7.16 1 98.12 145 PHE A N 1
ATOM 1127 C CA . PHE A 1 145 ? 13.766 2.062 -7.043 1 98.12 145 PHE A CA 1
ATOM 1128 C C . PHE A 1 145 ? 15.219 2.252 -6.621 1 98.12 145 PHE A C 1
ATOM 1130 O O . PHE A 1 145 ? 15.922 3.111 -7.156 1 98.12 145 PHE A O 1
ATOM 1137 N N . LEU A 1 146 ? 15.664 1.52 -5.641 1 96.94 146 LEU A N 1
ATOM 1138 C CA . LEU A 1 146 ? 17.047 1.529 -5.148 1 96.94 146 LEU A CA 1
ATOM 1139 C C . LEU A 1 146 ? 17.703 0.166 -5.344 1 96.94 146 LEU A C 1
ATOM 1141 O O . LEU A 1 146 ? 17.484 -0.75 -4.547 1 96.94 146 LEU A O 1
ATOM 1145 N N . PRO A 1 147 ? 18.547 0.027 -6.344 1 94.38 147 PRO A N 1
ATOM 1146 C CA . PRO A 1 147 ? 19.234 -1.254 -6.543 1 94.38 147 PRO A CA 1
ATOM 1147 C C . PRO A 1 147 ? 20.234 -1.567 -5.434 1 94.38 147 PRO A C 1
ATOM 1149 O O . PRO A 1 147 ? 20.875 -0.657 -4.898 1 94.38 147 PRO A O 1
ATOM 1152 N N . TYR A 1 148 ? 20.25 -2.887 -5.082 1 91.5 148 TYR A N 1
ATOM 1153 C CA . TYR A 1 148 ? 21.312 -3.277 -4.172 1 91.5 148 TYR A CA 1
ATOM 1154 C C . TYR A 1 148 ? 22.672 -3.125 -4.832 1 91.5 148 TYR A C 1
ATOM 1156 O O . TYR A 1 148 ? 22.844 -3.479 -6 1 91.5 148 TYR A O 1
ATOM 1164 N N . SER A 1 149 ? 23.547 -2.412 -4.16 1 84.44 149 SER A N 1
ATOM 1165 C CA . SER A 1 149 ? 24.891 -2.189 -4.672 1 84.44 149 SER A CA 1
ATOM 1166 C C . SER A 1 149 ? 25.797 -3.381 -4.383 1 84.44 149 SER A C 1
ATOM 1168 O O . SER A 1 149 ? 25.656 -4.047 -3.355 1 84.44 149 SER A O 1
ATOM 1170 N N . LYS A 1 150 ? 26.609 -3.854 -5.391 1 77.94 150 LYS A N 1
ATOM 1171 C CA . LYS A 1 150 ? 27.703 -4.809 -5.176 1 77.94 150 LYS A CA 1
ATOM 1172 C C . LYS A 1 150 ? 28.969 -4.109 -4.703 1 77.94 150 LYS A C 1
ATOM 1174 O O . LYS A 1 150 ? 29.312 -3.029 -5.195 1 77.94 150 LYS A O 1
ATOM 1179 N N . TRP A 1 151 ? 29.375 -4.52 -3.494 1 67.5 151 TRP A N 1
ATOM 1180 C CA . TRP A 1 151 ? 30.672 -3.99 -3.086 1 67.5 151 TRP A CA 1
ATOM 1181 C C . TRP A 1 151 ? 31.812 -4.836 -3.656 1 67.5 151 TRP A C 1
ATOM 1183 O O . TRP A 1 151 ? 31.625 -6.023 -3.924 1 67.5 151 TRP A O 1
ATOM 1193 N N . MET B 1 1 ? 14.828 -15.297 3.357 1 47.28 1 MET B N 1
ATOM 1194 C CA . MET B 1 1 ? 14.297 -16.656 3.338 1 47.28 1 MET B CA 1
ATOM 1195 C C . MET B 1 1 ? 13.086 -16.75 2.422 1 47.28 1 MET B C 1
ATOM 1197 O O . MET B 1 1 ? 12.258 -15.836 2.375 1 47.28 1 MET B O 1
ATOM 1201 N N . THR B 1 2 ? 13.258 -17.562 1.419 1 61.03 2 THR B N 1
ATOM 1202 C CA . THR B 1 2 ? 12.117 -17.859 0.564 1 61.03 2 THR B CA 1
ATOM 1203 C C . THR B 1 2 ? 10.914 -18.297 1.399 1 61.03 2 THR B C 1
ATOM 1205 O O . THR B 1 2 ? 11.047 -19.125 2.301 1 61.03 2 THR B O 1
ATOM 1208 N N . PRO B 1 3 ? 9.844 -17.5 1.366 1 73.25 3 PRO B N 1
ATOM 1209 C CA . PRO B 1 3 ? 8.727 -17.953 2.197 1 73.25 3 PRO B CA 1
ATOM 1210 C C . PRO B 1 3 ? 8.391 -19.422 2.006 1 73.25 3 PRO B C 1
ATOM 1212 O O . PRO B 1 3 ? 8.57 -19.969 0.909 1 73.25 3 PRO B O 1
ATOM 1215 N N . ALA B 1 4 ? 8.164 -20.016 3.094 1 79.62 4 ALA B N 1
ATOM 1216 C CA . ALA B 1 4 ? 7.797 -21.438 3.039 1 79.62 4 ALA B CA 1
ATOM 1217 C C . ALA B 1 4 ? 6.438 -21.625 2.365 1 79.62 4 ALA B C 1
ATOM 1219 O O . ALA B 1 4 ? 5.41 -21.188 2.891 1 79.62 4 ALA B O 1
ATOM 1220 N N . VAL B 1 5 ? 6.516 -22.016 1.148 1 89.38 5 VAL B N 1
ATOM 1221 C CA . VAL B 1 5 ? 5.273 -22.359 0.469 1 89.38 5 VAL B CA 1
ATOM 1222 C C . VAL B 1 5 ? 5.09 -23.875 0.482 1 89.38 5 VAL B C 1
ATOM 1224 O O . VAL B 1 5 ? 6.035 -24.625 0.749 1 89.38 5 VAL B O 1
ATOM 1227 N N . SER B 1 6 ? 3.92 -24.406 0.314 1 90.31 6 SER B N 1
ATOM 1228 C CA . SER B 1 6 ? 3.625 -25.844 0.318 1 90.31 6 SER B CA 1
ATOM 1229 C C . SER B 1 6 ? 4.375 -26.562 -0.797 1 90.31 6 SER B C 1
ATOM 1231 O O . SER B 1 6 ? 4.801 -25.938 -1.771 1 90.31 6 SER B O 1
ATOM 1233 N N . PRO B 1 7 ? 4.512 -27.844 -0.72 1 92.12 7 PRO B N 1
ATOM 1234 C CA . PRO B 1 7 ? 5.18 -28.609 -1.773 1 92.12 7 PRO B CA 1
ATOM 1235 C C . PRO B 1 7 ? 4.512 -28.438 -3.137 1 92.12 7 PRO B C 1
ATOM 1237 O O . PRO B 1 7 ? 5.199 -28.344 -4.156 1 92.12 7 PRO B O 1
ATOM 1240 N N . ALA B 1 8 ? 3.193 -28.422 -3.135 1 92.19 8 ALA B N 1
ATOM 1241 C CA . ALA B 1 8 ? 2.469 -28.234 -4.387 1 92.19 8 ALA B CA 1
ATOM 1242 C C . ALA B 1 8 ? 2.846 -26.906 -5.047 1 92.19 8 ALA B C 1
ATOM 1244 O O . ALA B 1 8 ? 3.012 -26.844 -6.27 1 92.19 8 ALA B O 1
ATOM 1245 N N . HIS B 1 9 ? 3.039 -25.906 -4.285 1 96.12 9 HIS B N 1
ATOM 1246 C CA . HIS B 1 9 ? 3.393 -24.594 -4.828 1 96.12 9 HIS B CA 1
ATOM 1247 C C . HIS B 1 9 ? 4.859 -24.562 -5.25 1 96.12 9 HIS B C 1
ATOM 1249 O O . HIS B 1 9 ? 5.215 -23.859 -6.207 1 96.12 9 HIS B O 1
ATOM 1255 N N . THR B 1 10 ? 5.664 -25.297 -4.523 1 96.06 10 THR B N 1
ATOM 1256 C CA . THR B 1 10 ? 7.074 -25.391 -4.895 1 96.06 10 THR B CA 1
ATOM 1257 C C . THR B 1 10 ? 7.23 -25.906 -6.32 1 96.06 10 THR B C 1
ATOM 1259 O O . THR B 1 10 ? 8.078 -25.422 -7.074 1 96.06 10 THR B O 1
ATOM 1262 N N . VAL B 1 11 ? 6.395 -26.859 -6.723 1 96.06 11 VAL B N 1
ATOM 1263 C CA . VAL B 1 11 ? 6.418 -27.438 -8.062 1 96.06 11 VAL B CA 1
ATOM 1264 C C . VAL B 1 11 ? 6.145 -26.359 -9.102 1 96.06 11 VAL B C 1
ATOM 1266 O O . VAL B 1 11 ? 6.75 -26.344 -10.172 1 96.06 11 VAL B O 1
ATOM 1269 N N . LEU B 1 12 ? 5.25 -25.438 -8.766 1 97.69 12 LEU B N 1
ATOM 1270 C CA . LEU B 1 12 ? 4.918 -24.344 -9.68 1 97.69 12 LEU B CA 1
ATOM 1271 C C . LEU B 1 12 ? 6.117 -23.438 -9.891 1 97.69 12 LEU B C 1
ATOM 1273 O O . LEU B 1 12 ? 6.43 -23.062 -11.031 1 97.69 12 LEU B O 1
ATOM 1277 N N . PHE B 1 13 ? 6.777 -23.094 -8.828 1 97.69 13 PHE B N 1
ATOM 1278 C CA . PHE B 1 13 ? 7.949 -22.234 -8.922 1 97.69 13 PHE B CA 1
ATOM 1279 C C . PHE B 1 13 ? 9.055 -22.906 -9.734 1 97.69 13 PHE B C 1
ATOM 1281 O O . PHE B 1 13 ? 9.695 -22.25 -10.562 1 97.69 13 PHE B O 1
ATOM 1288 N N . GLU B 1 14 ? 9.297 -24.156 -9.477 1 97.38 14 GLU B N 1
ATOM 1289 C CA . GLU B 1 14 ? 10.328 -24.906 -10.203 1 97.38 14 GLU B CA 1
ATOM 1290 C C . GLU B 1 14 ? 10.016 -24.969 -11.695 1 97.38 14 GLU B C 1
ATOM 1292 O O . GLU B 1 14 ? 10.898 -24.797 -12.531 1 97.38 14 GLU B O 1
ATOM 1297 N N . ALA B 1 15 ? 8.797 -25.266 -12.016 1 98.12 15 ALA B N 1
ATOM 1298 C CA . ALA B 1 15 ? 8.383 -25.344 -13.414 1 98.12 15 ALA B CA 1
ATOM 1299 C C . ALA B 1 15 ? 8.539 -23.984 -14.102 1 98.12 15 ALA B C 1
ATOM 1301 O O . ALA B 1 15 ? 8.992 -23.922 -15.25 1 98.12 15 ALA B O 1
ATOM 1302 N N . LYS B 1 16 ? 8.07 -22.938 -13.438 1 98.44 16 LYS B N 1
ATOM 1303 C CA . LYS B 1 16 ? 8.234 -21.578 -13.969 1 98.44 16 LYS B CA 1
ATOM 1304 C C . LYS B 1 16 ? 9.703 -21.281 -14.258 1 98.44 16 LYS B C 1
ATOM 1306 O O . LYS B 1 16 ? 10.031 -20.719 -15.312 1 98.44 16 LYS B O 1
ATOM 1311 N N . ALA B 1 17 ? 10.539 -21.625 -13.336 1 97.81 17 ALA B N 1
ATOM 1312 C CA . ALA B 1 17 ? 11.969 -21.391 -13.5 1 97.81 17 ALA B CA 1
ATOM 1313 C C . ALA B 1 17 ? 12.523 -22.188 -14.68 1 97.81 17 ALA B C 1
ATOM 1315 O O . ALA B 1 17 ? 13.32 -21.672 -15.469 1 97.81 17 ALA B O 1
ATOM 1316 N N . ARG B 1 18 ? 12.148 -23.391 -14.797 1 98.12 18 ARG B N 1
ATOM 1317 C CA . ARG B 1 18 ? 12.586 -24.25 -15.891 1 98.12 18 ARG B CA 1
ATOM 1318 C C . ARG B 1 18 ? 12.195 -23.672 -17.25 1 98.12 18 ARG B C 1
ATOM 1320 O O . ARG B 1 18 ? 12.977 -23.703 -18.203 1 98.12 18 ARG B O 1
ATOM 1327 N N . LYS B 1 19 ? 10.977 -23.156 -17.344 1 98.06 19 LYS B N 1
ATOM 1328 C CA . LYS B 1 19 ? 10.453 -22.578 -18.578 1 98.06 19 LYS B CA 1
ATOM 1329 C C . LYS B 1 19 ? 11.086 -21.219 -18.859 1 98.06 19 LYS B C 1
ATOM 1331 O O . LYS B 1 19 ? 11.047 -20.734 -20 1 98.06 19 LYS B O 1
ATOM 1336 N N . GLY B 1 20 ? 11.531 -20.547 -17.828 1 98.19 20 GLY B N 1
ATOM 1337 C CA . GLY B 1 20 ? 12.141 -19.234 -17.969 1 98.19 20 GLY B CA 1
ATOM 1338 C C . GLY B 1 20 ? 11.141 -18.141 -18.328 1 98.19 20 GLY B C 1
ATOM 1339 O O . GLY B 1 20 ? 11.438 -17.266 -19.125 1 98.19 20 GLY B O 1
ATOM 1340 N N . ILE B 1 21 ? 9.984 -18.234 -17.781 1 98.56 21 ILE B N 1
ATOM 1341 C CA . ILE B 1 21 ? 8.953 -17.266 -18.125 1 98.56 21 ILE B CA 1
ATOM 1342 C C . ILE B 1 21 ? 8.562 -16.469 -16.875 1 98.56 21 ILE B C 1
ATOM 1344 O O . ILE B 1 21 ? 8.797 -16.906 -15.75 1 98.56 21 ILE B O 1
ATOM 1348 N N . SER B 1 22 ? 8 -15.289 -17.078 1 98.75 22 SER B N 1
ATOM 1349 C CA . SER B 1 22 ? 7.617 -14.383 -16 1 98.75 22 SER B CA 1
ATOM 1350 C C . SER B 1 22 ? 6.168 -14.602 -15.578 1 98.75 22 SER B C 1
ATOM 1352 O O . SER B 1 22 ? 5.418 -15.297 -16.266 1 98.75 22 SER B O 1
ATOM 1354 N N . PHE B 1 23 ? 5.812 -14.023 -14.5 1 98.81 23 PHE B N 1
ATOM 1355 C CA . PHE B 1 23 ? 4.414 -14.055 -14.086 1 98.81 23 PHE B CA 1
ATOM 1356 C C . PHE B 1 23 ? 3.531 -13.344 -15.102 1 98.81 23 PHE B C 1
ATOM 1358 O O . PHE B 1 23 ? 2.379 -13.734 -15.312 1 98.81 23 PHE B O 1
ATOM 1365 N N . GLU B 1 24 ? 4.07 -12.289 -15.703 1 98.69 24 GLU B N 1
ATOM 1366 C CA . GLU B 1 24 ? 3.326 -11.586 -16.75 1 98.69 24 GLU B CA 1
ATOM 1367 C C . GLU B 1 24 ? 3.008 -12.516 -17.922 1 98.69 24 GLU B C 1
ATOM 1369 O O . GLU B 1 24 ? 1.876 -12.539 -18.406 1 98.69 24 GLU B O 1
ATOM 1374 N N . GLN B 1 25 ? 3.955 -13.25 -18.312 1 98.75 25 GLN B N 1
ATOM 1375 C CA . GLN B 1 25 ? 3.768 -14.18 -19.438 1 98.75 25 GLN B CA 1
ATOM 1376 C C . GLN B 1 25 ? 2.773 -15.281 -19.078 1 98.75 25 GLN B C 1
ATOM 1378 O O . GLN B 1 25 ? 1.932 -15.656 -19.891 1 98.75 25 GLN B O 1
ATOM 1383 N N . ILE B 1 26 ? 2.877 -15.82 -17.859 1 98.81 26 ILE B N 1
ATOM 1384 C CA . ILE B 1 26 ? 1.926 -16.828 -17.406 1 98.81 26 ILE B CA 1
ATOM 1385 C C . ILE B 1 26 ? 0.521 -16.234 -17.375 1 98.81 26 ILE B C 1
ATOM 1387 O O . ILE B 1 26 ? -0.437 -16.844 -17.844 1 98.81 26 ILE B O 1
ATOM 1391 N N . GLY B 1 27 ? 0.43 -15.055 -16.812 1 98.62 27 GLY B N 1
ATOM 1392 C CA . GLY B 1 27 ? -0.857 -14.383 -16.734 1 98.62 27 GLY B CA 1
ATOM 1393 C C . GLY B 1 27 ? -1.519 -14.203 -18.078 1 98.62 27 GLY B C 1
ATOM 1394 O O . GLY B 1 27 ? -2.719 -14.445 -18.234 1 98.62 27 GLY B O 1
ATOM 1395 N N . LYS B 1 28 ? -0.774 -13.766 -19.047 1 98.31 28 LYS B N 1
ATOM 1396 C CA . LYS B 1 28 ? -1.281 -13.602 -20.406 1 98.31 28 LYS B CA 1
ATOM 1397 C C . LYS B 1 28 ? -1.805 -14.922 -20.969 1 98.31 28 LYS B C 1
ATOM 1399 O O . LYS B 1 28 ? -2.832 -14.953 -21.641 1 98.31 28 LYS B O 1
ATOM 1404 N N . ALA B 1 29 ? -1.155 -15.977 -20.688 1 98.06 29 ALA B N 1
ATOM 1405 C CA . ALA B 1 29 ? -1.52 -17.297 -21.219 1 98.06 29 ALA B CA 1
ATOM 1406 C C . ALA B 1 29 ? -2.812 -17.797 -20.578 1 98.06 29 ALA B C 1
ATOM 1408 O O . ALA B 1 29 ? -3.6 -18.484 -21.234 1 98.06 29 ALA B O 1
ATOM 1409 N N . ILE B 1 30 ? -3.047 -17.438 -19.344 1 98 30 ILE B N 1
ATOM 1410 C CA . ILE B 1 30 ? -4.191 -18.062 -18.688 1 98 30 ILE B CA 1
ATOM 1411 C C . ILE B 1 30 ? -5.285 -17.016 -18.453 1 98 30 ILE B 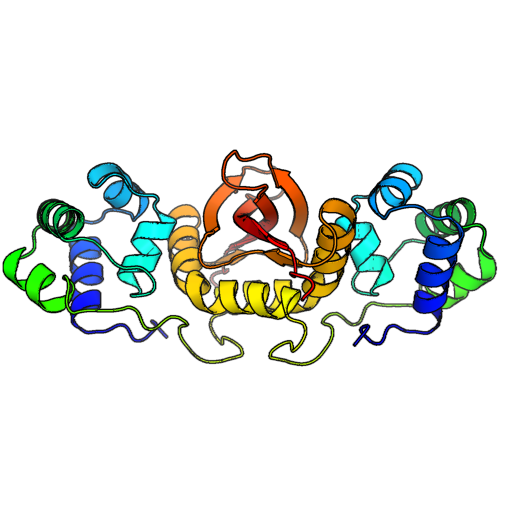C 1
ATOM 1413 O O . ILE B 1 30 ? -6.336 -17.328 -17.891 1 98 30 ILE B O 1
ATOM 1417 N N . GLY B 1 31 ? -5.039 -15.742 -18.781 1 97.56 31 GLY B N 1
ATOM 1418 C CA . GLY B 1 31 ? -6.035 -14.68 -18.703 1 97.56 31 GLY B CA 1
ATOM 1419 C C . GLY B 1 31 ? -6.148 -14.055 -17.328 1 97.56 31 GLY B C 1
ATOM 1420 O O . GLY B 1 31 ? -7.25 -13.766 -16.875 1 97.56 31 GLY B O 1
ATOM 1421 N N . ARG B 1 32 ? -5.051 -13.898 -16.641 1 97.94 32 ARG B N 1
ATOM 1422 C CA . ARG B 1 32 ? -5.031 -13.312 -15.312 1 97.94 32 ARG B CA 1
ATOM 1423 C C . ARG B 1 32 ? -3.92 -12.273 -15.188 1 97.94 32 ARG B C 1
ATOM 1425 O O . ARG B 1 32 ? -2.973 -12.273 -15.969 1 97.94 32 ARG B O 1
ATOM 1432 N N . ASP B 1 33 ? -4.059 -11.438 -14.258 1 97.38 33 ASP B N 1
ATOM 1433 C CA . ASP B 1 33 ? -3.062 -10.414 -13.945 1 97.38 33 ASP B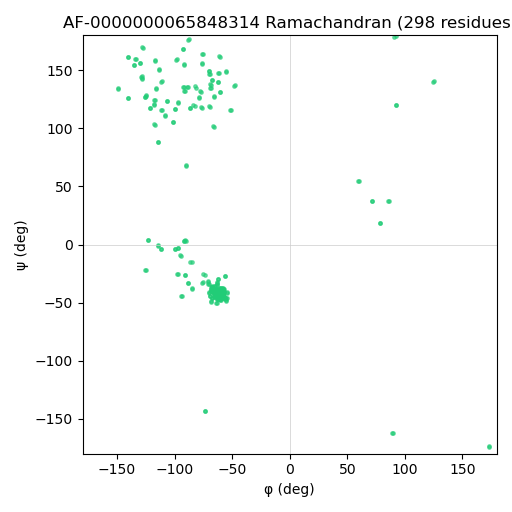 CA 1
ATOM 1434 C C . ASP B 1 33 ? -1.811 -11.047 -13.336 1 97.38 33 ASP B C 1
ATOM 1436 O O . ASP B 1 33 ? -1.894 -12.047 -12.625 1 97.38 33 ASP B O 1
ATOM 1440 N N . GLU B 1 34 ? -0.689 -10.422 -13.586 1 98.5 34 GLU B N 1
ATOM 1441 C CA . GLU B 1 34 ? 0.568 -11.016 -13.141 1 98.5 34 GLU B CA 1
ATOM 1442 C C . GLU B 1 34 ? 0.65 -11.062 -11.625 1 98.5 34 GLU B C 1
ATOM 1444 O O . GLU B 1 34 ? 1.186 -12.016 -11.055 1 98.5 34 GLU B O 1
ATOM 1449 N N . VAL B 1 35 ? 0.188 -9.992 -10.945 1 98.31 35 VAL B N 1
ATOM 1450 C CA . VAL B 1 35 ? 0.259 -9.992 -9.484 1 98.31 35 VAL B CA 1
ATOM 1451 C C . VAL B 1 35 ? -0.674 -11.062 -8.922 1 98.31 35 VAL B C 1
ATOM 1453 O O . VAL B 1 35 ? -0.35 -11.719 -7.93 1 98.31 35 VAL B O 1
ATOM 1456 N N . TRP B 1 36 ? -1.83 -11.266 -9.547 1 98.19 36 TRP B N 1
ATOM 1457 C CA . TRP B 1 36 ? -2.75 -12.32 -9.125 1 98.19 36 TRP B CA 1
ATOM 1458 C C . TRP B 1 36 ? -2.111 -13.695 -9.289 1 98.19 36 TRP B C 1
ATOM 1460 O O . TRP B 1 36 ? -2.209 -14.539 -8.398 1 98.19 36 TRP B O 1
ATOM 1470 N N . VAL B 1 37 ? -1.461 -13.898 -10.438 1 98.62 37 VAL B N 1
ATOM 1471 C CA . VAL B 1 37 ? -0.786 -15.172 -10.672 1 98.62 37 VAL B CA 1
ATOM 1472 C C . VAL B 1 37 ? 0.284 -15.398 -9.609 1 98.62 37 VAL B C 1
ATOM 1474 O O . VAL B 1 37 ? 0.365 -16.484 -9.023 1 98.62 37 VAL B O 1
ATOM 1477 N N . ALA B 1 38 ? 1.091 -14.383 -9.359 1 98.5 38 ALA B N 1
ATOM 1478 C CA . ALA B 1 38 ? 2.102 -14.492 -8.312 1 98.5 38 ALA B CA 1
ATOM 1479 C C . ALA B 1 38 ? 1.46 -14.82 -6.965 1 98.5 38 ALA B C 1
ATOM 1481 O O . ALA B 1 38 ? 1.96 -15.664 -6.223 1 98.5 38 ALA B O 1
ATOM 1482 N N . SER B 1 39 ? 0.387 -14.156 -6.641 1 98 39 SER B N 1
ATOM 1483 C CA . SER B 1 39 ? -0.321 -14.414 -5.391 1 98 39 SER B CA 1
ATOM 1484 C C . SER B 1 39 ? -0.746 -15.875 -5.285 1 98 39 SER B C 1
ATOM 1486 O O . SER B 1 39 ? -0.632 -16.484 -4.219 1 98 39 SER B O 1
ATOM 1488 N N . ALA B 1 40 ? -1.207 -16.453 -6.395 1 97.88 40 ALA B N 1
ATOM 1489 C CA . ALA B 1 40 ? -1.611 -17.859 -6.406 1 97.88 40 ALA B CA 1
ATOM 1490 C C . ALA B 1 40 ? -0.408 -18.781 -6.215 1 97.88 40 ALA B C 1
ATOM 1492 O O . ALA B 1 40 ? -0.501 -19.797 -5.527 1 97.88 40 ALA B O 1
ATOM 1493 N N . PHE B 1 41 ? 0.702 -18.422 -6.77 1 98 41 PHE B N 1
ATOM 1494 C CA . PHE B 1 41 ? 1.926 -19.203 -6.598 1 98 41 PHE B CA 1
ATOM 1495 C C . PHE B 1 41 ? 2.352 -19.219 -5.133 1 98 41 PHE B C 1
ATOM 1497 O O . PHE B 1 41 ? 2.867 -20.234 -4.648 1 98 41 PHE B O 1
ATOM 1504 N N . TYR B 1 42 ? 2.074 -18.172 -4.477 1 97.31 42 TYR B N 1
ATOM 1505 C CA . TYR B 1 42 ? 2.457 -18.062 -3.072 1 97.31 42 TYR B CA 1
ATOM 1506 C C . TYR B 1 42 ? 1.347 -18.594 -2.164 1 97.31 42 TYR B C 1
ATOM 1508 O O . TYR B 1 42 ? 1.418 -18.438 -0.942 1 97.31 42 TYR B O 1
ATOM 1516 N N . GLY B 1 43 ? 0.272 -19.109 -2.775 1 96.38 43 GLY B N 1
ATOM 1517 C CA . GLY B 1 43 ? -0.817 -19.703 -2.014 1 96.38 43 GLY B CA 1
ATOM 1518 C C . GLY B 1 43 ? -1.749 -18.672 -1.405 1 96.38 43 GLY B C 1
ATOM 1519 O O . GLY B 1 43 ? -2.461 -18.969 -0.442 1 96.38 43 GLY B O 1
ATOM 1520 N N . GLN B 1 44 ? -1.729 -17.422 -1.914 1 96.12 44 GLN B N 1
ATOM 1521 C CA . GLN B 1 44 ? -2.549 -16.344 -1.367 1 96.12 44 GLN B CA 1
ATOM 1522 C C . GLN B 1 44 ? -3.809 -16.125 -2.203 1 96.12 44 GLN B C 1
ATOM 1524 O O . GLN B 1 44 ? -4.633 -15.266 -1.888 1 96.12 44 GLN B O 1
ATOM 1529 N N . ALA B 1 45 ? -3.967 -16.844 -3.322 1 96.81 45 ALA B N 1
ATOM 1530 C CA . ALA B 1 45 ? -5.145 -16.891 -4.184 1 96.81 45 ALA B CA 1
ATOM 1531 C C . ALA B 1 45 ? -5.41 -18.297 -4.688 1 96.81 45 ALA B C 1
ATOM 1533 O O . ALA B 1 45 ? -4.535 -19.172 -4.617 1 96.81 45 ALA B O 1
ATOM 1534 N N . LYS B 1 46 ? -6.586 -18.562 -5.141 1 97.12 46 LYS B N 1
ATOM 1535 C CA . LYS B 1 46 ? -6.988 -19.906 -5.52 1 97.12 46 LYS B CA 1
ATOM 1536 C C . LYS B 1 46 ? -7.332 -19.984 -7.004 1 97.12 46 LYS B C 1
ATOM 1538 O O . LYS B 1 46 ? -8.242 -19.297 -7.473 1 97.12 46 LYS B O 1
ATOM 1543 N N . PHE B 1 47 ? -6.57 -20.844 -7.66 1 97.44 47 PHE B N 1
ATOM 1544 C CA . PHE B 1 47 ? -6.934 -21.156 -9.039 1 97.44 47 PHE B CA 1
ATOM 1545 C C . PHE B 1 47 ? -8.219 -21.969 -9.086 1 97.44 47 PHE B C 1
ATOM 1547 O O . PHE B 1 47 ? -8.492 -22.781 -8.195 1 97.44 47 PHE B O 1
ATOM 1554 N N . ASN B 1 48 ? -8.969 -21.719 -10.148 1 96.88 48 ASN B N 1
ATOM 1555 C CA . ASN B 1 48 ? -10.008 -22.703 -10.422 1 96.88 48 ASN B CA 1
ATOM 1556 C C . ASN B 1 48 ? -9.492 -23.844 -11.297 1 96.88 48 ASN B C 1
ATOM 1558 O O . ASN B 1 48 ? -8.344 -23.797 -11.75 1 96.88 48 ASN B O 1
ATOM 1562 N N . GLU B 1 49 ? -10.336 -24.797 -11.539 1 96.5 49 GLU B N 1
ATOM 1563 C CA . GLU B 1 49 ? -9.883 -25.984 -12.25 1 96.5 49 GLU B CA 1
ATOM 1564 C C . GLU B 1 49 ? -9.469 -25.656 -13.68 1 96.5 49 GLU B C 1
ATOM 1566 O O . GLU B 1 49 ? -8.492 -26.203 -14.188 1 96.5 49 GLU B O 1
ATOM 1571 N N . GLU B 1 50 ? -10.234 -24.875 -14.344 1 97.19 50 GLU B N 1
ATOM 1572 C CA . GLU B 1 50 ? -9.906 -24.469 -15.711 1 97.19 50 GLU B CA 1
ATOM 1573 C C . GLU B 1 50 ? -8.562 -23.766 -15.766 1 97.19 50 GLU B C 1
ATOM 1575 O O . GLU B 1 50 ? -7.746 -24.031 -16.656 1 97.19 50 GLU B O 1
ATOM 1580 N N . GLU B 1 51 ? -8.281 -22.906 -14.875 1 97.88 51 GLU B N 1
ATOM 1581 C CA . GLU B 1 51 ? -7.016 -22.172 -14.789 1 97.88 51 GLU B CA 1
ATOM 1582 C C . GLU B 1 51 ? -5.855 -23.141 -14.523 1 97.88 51 GLU B C 1
ATOM 1584 O O . GLU B 1 51 ? -4.777 -22.984 -15.094 1 97.88 51 GLU B O 1
ATOM 1589 N N . LEU B 1 52 ? -6.141 -24.109 -13.703 1 98.19 52 LEU B N 1
ATOM 1590 C CA . LEU B 1 52 ? -5.105 -25.078 -13.391 1 98.19 52 LEU B CA 1
ATOM 1591 C C . LEU B 1 52 ? -4.723 -25.891 -14.625 1 98.19 52 LEU B C 1
ATOM 1593 O O . LEU B 1 52 ? -3.549 -26.188 -14.836 1 98.19 52 LEU B O 1
ATOM 1597 N N . LYS B 1 53 ? -5.668 -26.25 -15.359 1 97.88 53 LYS B N 1
ATOM 1598 C CA . LYS B 1 53 ? -5.402 -26.984 -16.578 1 97.88 53 LYS B CA 1
ATOM 1599 C C . LYS B 1 53 ? -4.582 -26.156 -17.562 1 97.88 53 LYS B C 1
ATOM 1601 O O . LYS B 1 53 ? -3.6 -26.641 -18.125 1 97.88 53 LYS B O 1
ATOM 1606 N N . LYS B 1 54 ? -4.973 -24.938 -17.766 1 98.44 54 LYS B N 1
ATOM 1607 C CA . LYS B 1 54 ? -4.203 -24.031 -18.625 1 98.44 54 LYS B CA 1
ATOM 1608 C C . LYS B 1 54 ? -2.781 -23.859 -18.094 1 98.44 54 LYS B C 1
ATOM 1610 O O . LYS B 1 54 ? -1.821 -23.859 -18.875 1 98.44 54 LYS B O 1
ATOM 1615 N N . LEU B 1 55 ? -2.711 -23.656 -16.797 1 98.56 55 LEU B N 1
ATOM 1616 C CA . LEU B 1 55 ? -1.414 -23.469 -16.141 1 98.56 55 LEU B CA 1
ATOM 1617 C C . LEU B 1 55 ? -0.524 -24.68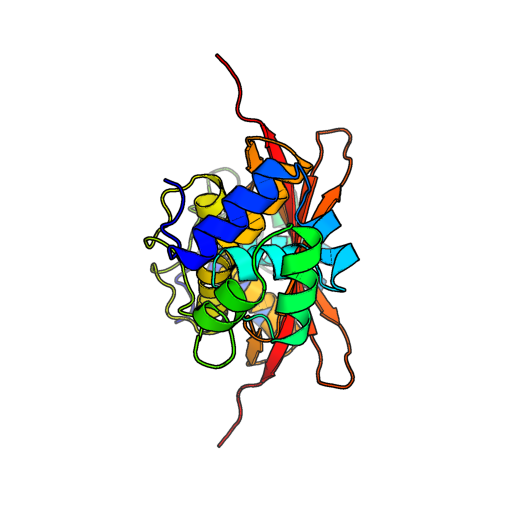8 -16.359 1 98.56 55 LEU B C 1
ATOM 1619 O O . LEU B 1 55 ? 0.67 -24.547 -16.641 1 98.56 55 LEU B O 1
ATOM 1623 N N . SER B 1 56 ? -1.134 -25.875 -16.203 1 98.44 56 SER B N 1
ATOM 1624 C CA . SER B 1 56 ? -0.385 -27.109 -16.391 1 98.44 56 SER B CA 1
ATOM 1625 C C . SER B 1 56 ? 0.183 -27.188 -17.812 1 98.44 56 SER B C 1
ATOM 1627 O O . SER B 1 56 ? 1.292 -27.688 -18.016 1 98.44 56 SER B O 1
ATOM 1629 N N . GLU B 1 57 ? -0.549 -26.734 -18.75 1 98.5 57 GLU B N 1
ATOM 1630 C CA . GLU B 1 57 ? -0.085 -26.719 -20.141 1 98.5 57 GLU B CA 1
ATOM 1631 C C . GLU B 1 57 ? 1.069 -25.734 -20.312 1 98.5 57 GLU B C 1
ATOM 1633 O O . GLU B 1 57 ? 2.09 -26.062 -20.922 1 98.5 57 GLU B O 1
ATOM 1638 N N . VAL B 1 58 ? 0.938 -24.547 -19.781 1 98.5 58 VAL B N 1
ATOM 1639 C CA . VAL B 1 58 ? 1.938 -23.484 -19.906 1 98.5 58 VAL B CA 1
ATOM 1640 C C . VAL B 1 58 ? 3.244 -23.938 -19.266 1 98.5 58 VAL B C 1
ATOM 1642 O O . VAL B 1 58 ? 4.324 -23.734 -19.828 1 98.5 58 VAL B O 1
ATOM 1645 N N . LEU B 1 59 ? 3.143 -24.609 -18.109 1 98.56 59 LEU B N 1
ATOM 1646 C CA . LEU B 1 59 ? 4.312 -24.953 -17.312 1 98.56 59 LEU B CA 1
ATOM 1647 C C . LEU B 1 59 ? 4.809 -26.344 -17.641 1 98.56 59 LEU B C 1
ATOM 1649 O O . LEU B 1 59 ? 5.867 -26.766 -17.156 1 98.56 59 LEU B O 1
ATOM 1653 N N . GLU B 1 60 ? 4.004 -27.062 -18.422 1 98.31 60 GLU B N 1
ATOM 1654 C CA . GLU B 1 60 ? 4.34 -28.422 -18.812 1 98.31 60 GLU B CA 1
ATOM 1655 C C . GLU B 1 60 ? 4.504 -29.328 -17.594 1 98.31 60 GLU B C 1
ATOM 1657 O O . GLU B 1 60 ? 5.512 -30.016 -17.469 1 98.31 60 GLU B O 1
ATOM 1662 N N . ILE B 1 61 ? 3.498 -29.375 -16.75 1 97.88 61 ILE B N 1
ATOM 1663 C CA . ILE B 1 61 ? 3.436 -30.25 -15.602 1 97.88 61 ILE B CA 1
ATOM 1664 C C . ILE B 1 61 ? 2.127 -31.047 -15.625 1 97.88 61 ILE B C 1
ATOM 1666 O O . ILE B 1 61 ? 1.229 -30.75 -16.422 1 97.88 61 ILE B O 1
ATOM 1670 N N . SER B 1 62 ? 2.02 -32.031 -14.781 1 97.12 62 SER B N 1
ATOM 1671 C CA . SER B 1 62 ? 0.863 -32.906 -14.766 1 97.12 62 SER B CA 1
ATOM 1672 C C . SER B 1 62 ? -0.383 -32.188 -14.266 1 97.12 62 SER B C 1
ATOM 1674 O O . SER B 1 62 ? -0.427 -31.719 -13.117 1 97.12 62 SER B O 1
ATOM 1676 N N . SER B 1 63 ? -1.373 -32.125 -15.094 1 96.56 63 SER B N 1
ATOM 1677 C CA . SER B 1 63 ? -2.643 -31.5 -14.719 1 96.56 63 SER B CA 1
ATOM 1678 C C . SER B 1 63 ? -3.336 -32.281 -13.617 1 96.56 63 SER B C 1
ATOM 1680 O O . SER B 1 63 ? -3.932 -31.719 -12.711 1 96.56 63 SER B O 1
ATOM 1682 N N . ALA B 1 64 ? -3.285 -33.594 -13.742 1 96.25 64 ALA B N 1
ATOM 1683 C CA . ALA B 1 64 ? -3.92 -34.438 -12.742 1 96.25 64 ALA B CA 1
ATOM 1684 C C . ALA B 1 64 ? -3.338 -34.188 -11.352 1 96.25 64 ALA B C 1
ATOM 1686 O O . ALA B 1 64 ? -4.078 -34.094 -10.375 1 96.25 64 ALA B O 1
ATOM 1687 N N . GLN B 1 65 ? -2.076 -34.062 -11.297 1 94.94 65 GLN B N 1
ATOM 1688 C CA . GLN B 1 65 ? -1.403 -33.875 -10.016 1 94.94 65 GLN B CA 1
ATOM 1689 C C . GLN B 1 65 ? -1.745 -32.5 -9.422 1 94.94 65 GLN B C 1
ATOM 1691 O O . GLN B 1 65 ? -2.119 -32.406 -8.25 1 94.94 65 GLN B O 1
ATOM 1696 N N . ILE B 1 66 ? -1.64 -31.438 -10.211 1 96.06 66 ILE B N 1
ATOM 1697 C CA . ILE B 1 66 ? -1.818 -30.094 -9.664 1 96.06 66 ILE B CA 1
ATOM 1698 C C . ILE B 1 66 ? -3.287 -29.875 -9.312 1 96.06 66 ILE B C 1
ATOM 1700 O O . ILE B 1 66 ? -3.6 -29.188 -8.336 1 96.06 66 ILE B O 1
ATOM 1704 N N . VAL B 1 67 ? -4.227 -30.469 -10.102 1 96.56 67 VAL B N 1
ATOM 1705 C CA . VAL B 1 67 ? -5.648 -30.344 -9.797 1 96.56 67 VAL B CA 1
ATOM 1706 C C . VAL B 1 67 ? -5.961 -31.062 -8.492 1 96.56 67 VAL B C 1
ATOM 1708 O O . VAL B 1 67 ? -6.742 -30.578 -7.668 1 96.56 67 VAL B O 1
ATOM 1711 N N . LYS B 1 68 ? -5.379 -32.188 -8.312 1 95.81 68 LYS B N 1
ATOM 1712 C CA . LYS B 1 68 ? -5.574 -32.969 -7.086 1 95.81 68 LYS B CA 1
ATOM 1713 C C . LYS B 1 68 ? -5.078 -32.188 -5.871 1 95.81 68 LYS B C 1
ATOM 1715 O O . LYS B 1 68 ? -5.73 -32.188 -4.824 1 95.81 68 LYS B O 1
ATOM 1720 N N . GLU B 1 69 ? -4 -31.516 -6.008 1 95.56 69 GLU B N 1
ATOM 1721 C CA . GLU B 1 69 ? -3.338 -30.875 -4.867 1 95.56 69 GLU B CA 1
ATOM 1722 C C . GLU B 1 69 ? -3.869 -29.469 -4.629 1 95.56 69 GLU B C 1
ATOM 1724 O O . GLU B 1 69 ? -3.908 -29 -3.49 1 95.56 69 GLU B O 1
ATOM 1729 N N . LEU B 1 70 ? -4.266 -28.734 -5.719 1 96.88 70 LEU B N 1
ATOM 1730 C CA . LEU B 1 70 ? -4.598 -27.312 -5.59 1 96.88 70 LEU B CA 1
ATOM 1731 C C . LEU B 1 70 ? -6.012 -27.047 -6.082 1 96.88 70 LEU B C 1
ATOM 1733 O O . LEU B 1 70 ? -6.426 -25.891 -6.184 1 96.88 70 LEU B O 1
ATOM 1737 N N . GLY B 1 71 ? -6.699 -28.062 -6.445 1 95.19 71 GLY B N 1
ATOM 1738 C CA . GLY B 1 71 ? -8.039 -27.922 -6.988 1 95.19 71 GLY B CA 1
ATOM 1739 C C . GLY B 1 71 ? -9.078 -27.578 -5.938 1 95.19 71 GLY B C 1
ATOM 1740 O O . GLY B 1 71 ? -8.812 -26.781 -5.035 1 95.19 71 GLY B O 1
ATOM 1741 N N . ASP B 1 72 ? -10.281 -28.047 -5.961 1 93.25 72 ASP B N 1
ATOM 1742 C CA . ASP B 1 72 ? -11.477 -27.656 -5.219 1 93.25 72 ASP B CA 1
ATOM 1743 C C . ASP B 1 72 ? -11.281 -27.859 -3.719 1 93.25 72 ASP B C 1
ATOM 1745 O O . ASP B 1 72 ? -11.852 -27.125 -2.908 1 93.25 72 ASP B O 1
ATOM 1749 N N . GLN B 1 73 ? -10.531 -28.734 -3.318 1 93.06 73 GLN B N 1
ATOM 1750 C CA . GLN B 1 73 ? -10.422 -29.078 -1.906 1 93.06 73 GLN B CA 1
ATOM 1751 C C . GLN B 1 73 ? -9.406 -28.188 -1.199 1 93.06 73 GLN B C 1
ATOM 1753 O O . GLN B 1 73 ? -9.312 -28.203 0.03 1 93.06 73 GLN B O 1
ATOM 1758 N N . TRP B 1 74 ? -8.648 -27.547 -1.915 1 94.81 74 TRP B N 1
ATOM 1759 C CA . TRP B 1 74 ? -7.609 -26.688 -1.335 1 94.81 74 TRP B CA 1
ATOM 1760 C C . TRP B 1 74 ? -8.117 -25.266 -1.147 1 94.81 74 TRP B C 1
ATOM 1762 O O . TRP B 1 74 ? -8.789 -24.719 -2.027 1 94.81 74 TRP B O 1
ATOM 1772 N N . PHE B 1 75 ? -7.812 -24.641 0.075 1 95.62 75 PHE B N 1
ATOM 1773 C CA . PHE B 1 75 ? -8.148 -23.25 0.352 1 95.62 75 PHE B CA 1
ATOM 1774 C C . PHE B 1 75 ? -6.934 -22.5 0.866 1 95.62 75 PHE B C 1
ATOM 1776 O O . PHE B 1 75 ? -6.133 -23.031 1.629 1 95.62 75 PHE B O 1
ATOM 1783 N N . PRO B 1 76 ? -6.789 -21.203 0.502 1 94.75 76 PRO B N 1
ATOM 1784 C CA . PRO B 1 76 ? -5.629 -20.406 0.913 1 94.75 76 PRO B CA 1
ATOM 1785 C C . PRO B 1 76 ? -5.613 -20.125 2.412 1 94.75 76 PRO B C 1
ATOM 1787 O O . PRO B 1 76 ? -6.668 -19.938 3.021 1 94.75 76 PRO B O 1
ATOM 1790 N N . ASN B 1 77 ? -4.504 -20.234 2.992 1 91.75 77 ASN B N 1
ATOM 1791 C CA . ASN B 1 77 ? -4.164 -19.609 4.262 1 91.75 77 ASN B CA 1
ATOM 1792 C C . ASN B 1 77 ? -3.316 -18.359 4.059 1 91.75 77 ASN B C 1
ATOM 1794 O O . ASN B 1 77 ? -2.113 -18.453 3.809 1 91.75 77 ASN B O 1
ATOM 1798 N N . ARG B 1 78 ? -3.885 -17.188 4.215 1 92.56 78 ARG B N 1
ATOM 1799 C CA . ARG B 1 78 ? -3.285 -15.961 3.717 1 92.56 78 ARG B CA 1
ATOM 1800 C C . ARG B 1 78 ? -2.41 -15.305 4.781 1 92.56 78 ARG B C 1
ATOM 1802 O O . ARG B 1 78 ? -2.678 -15.438 5.977 1 92.56 78 ARG B O 1
ATOM 1809 N N . GLY B 1 79 ? -1.529 -14.57 4.277 1 90.25 79 GLY B N 1
ATOM 1810 C CA . GLY B 1 79 ? -0.525 -13.977 5.145 1 90.25 79 GLY B CA 1
ATOM 1811 C C . GLY B 1 79 ? 0.73 -14.812 5.27 1 90.25 79 GLY B C 1
ATOM 1812 O O . GLY B 1 79 ? 0.664 -15.984 5.664 1 90.25 79 GLY B O 1
ATOM 1813 N N . LEU B 1 80 ? 1.854 -14.266 4.891 1 88.94 80 LEU B N 1
ATOM 1814 C CA . LEU B 1 80 ? 3.084 -15.055 4.867 1 88.94 80 LEU B CA 1
ATOM 1815 C C . LEU B 1 80 ? 4.172 -14.383 5.699 1 88.94 80 LEU B C 1
ATOM 1817 O O . LEU B 1 80 ? 4.422 -13.188 5.551 1 88.94 80 LEU B O 1
ATOM 1821 N N . GLY B 1 81 ? 4.742 -15.312 6.633 1 85.69 81 GLY B N 1
ATOM 1822 C CA . GLY B 1 81 ? 5.957 -14.867 7.297 1 85.69 81 GLY B CA 1
ATOM 1823 C C . GLY B 1 81 ? 5.688 -14.141 8.602 1 85.69 81 GLY B C 1
ATOM 1824 O O . GLY B 1 81 ? 4.535 -14.023 9.031 1 85.69 81 GLY B O 1
ATOM 1825 N N . PRO B 1 82 ? 6.672 -13.719 9.297 1 87.94 82 PRO B N 1
ATOM 1826 C CA . PRO B 1 82 ? 6.578 -13.062 10.602 1 87.94 82 PRO B CA 1
ATOM 1827 C C . PRO B 1 82 ? 6.102 -11.617 10.508 1 87.94 82 PRO B C 1
ATOM 1829 O O . PRO B 1 82 ? 6.164 -11.016 9.438 1 87.94 82 PRO B O 1
ATOM 1832 N N . VAL B 1 83 ? 5.668 -11.047 11.664 1 87.19 83 VAL B N 1
ATOM 1833 C CA . VAL B 1 83 ? 5.336 -9.633 11.844 1 87.19 83 VAL B CA 1
ATOM 1834 C C . VAL B 1 83 ? 6.207 -9.039 12.945 1 87.19 83 VAL B C 1
ATOM 1836 O O . VAL B 1 83 ? 6.168 -9.492 14.094 1 87.19 83 VAL B O 1
ATOM 1839 N N . PRO B 1 84 ? 7.027 -8.078 12.656 1 89 84 PRO B N 1
ATOM 1840 C CA . PRO B 1 84 ? 7.223 -7.461 11.336 1 89 84 PRO B CA 1
ATOM 1841 C C . PRO B 1 84 ? 8.039 -8.336 10.391 1 89 84 PRO B C 1
ATOM 1843 O O . PRO B 1 84 ? 8.789 -9.211 10.836 1 89 84 PRO B O 1
ATOM 1846 N N . PRO B 1 85 ? 7.828 -8.078 9.047 1 91.75 85 PRO B N 1
ATOM 1847 C CA . PRO B 1 85 ? 8.609 -8.844 8.078 1 91.75 85 PRO B CA 1
ATOM 1848 C C . PRO B 1 85 ? 10.109 -8.602 8.211 1 91.75 85 PRO B C 1
ATOM 1850 O O . PRO B 1 85 ? 10.539 -7.484 8.508 1 91.75 85 PRO B O 1
ATOM 1853 N N . SER B 1 86 ? 10.945 -9.586 7.938 1 91.5 86 SER B N 1
ATOM 1854 C CA . SER B 1 86 ? 12.398 -9.445 7.98 1 91.5 86 SER B CA 1
ATOM 1855 C C . SER B 1 86 ? 12.969 -9.195 6.59 1 91.5 86 SER B C 1
ATOM 1857 O O . SER B 1 86 ? 14.102 -8.719 6.453 1 91.5 86 SER B O 1
ATOM 1859 N N . ASP B 1 87 ? 12.234 -9.648 5.543 1 94.06 87 ASP B N 1
ATOM 1860 C CA . ASP B 1 87 ? 12.664 -9.375 4.176 1 94.06 87 ASP B CA 1
ATOM 1861 C C . ASP B 1 87 ? 12.719 -7.875 3.906 1 94.06 87 ASP B C 1
ATOM 1863 O O . ASP B 1 87 ? 11.742 -7.16 4.141 1 94.06 87 ASP B O 1
ATOM 1867 N N . PRO B 1 88 ? 13.766 -7.309 3.357 1 94.62 88 PRO B N 1
ATOM 1868 C CA . PRO B 1 88 ? 13.922 -5.859 3.232 1 94.62 88 PRO B CA 1
ATOM 1869 C C . PRO B 1 88 ? 12.859 -5.23 2.33 1 94.62 88 PRO B C 1
ATOM 1871 O O . PRO B 1 88 ? 12.406 -4.117 2.592 1 94.62 88 PRO B O 1
ATOM 1874 N N . VAL B 1 89 ? 12.5 -5.863 1.233 1 96.25 89 VAL B N 1
ATOM 1875 C CA . VAL B 1 89 ? 11.492 -5.305 0.331 1 96.25 89 VAL B CA 1
ATOM 1876 C C . VAL B 1 89 ? 10.148 -5.223 1.046 1 96.25 89 VAL B C 1
ATOM 1878 O O . VAL B 1 89 ? 9.5 -4.172 1.039 1 96.25 89 VAL B O 1
ATOM 1881 N N . ILE B 1 90 ? 9.711 -6.277 1.654 1 96 90 ILE B N 1
ATOM 1882 C CA . ILE B 1 90 ? 8.422 -6.355 2.32 1 96 90 ILE B CA 1
ATOM 1883 C C . ILE B 1 90 ? 8.414 -5.457 3.553 1 96 90 ILE B C 1
ATOM 1885 O O . ILE B 1 90 ? 7.41 -4.812 3.859 1 96 90 ILE B O 1
ATOM 1889 N N . TYR B 1 91 ? 9.547 -5.422 4.25 1 95.12 91 TYR B N 1
ATOM 1890 C CA . TYR B 1 91 ? 9.664 -4.555 5.418 1 95.12 91 TYR B CA 1
ATOM 1891 C C . TYR B 1 91 ? 9.406 -3.098 5.047 1 95.12 91 TYR B C 1
ATOM 1893 O O . TYR B 1 91 ? 8.797 -2.354 5.812 1 95.12 91 TYR B O 1
ATOM 1901 N N . ARG B 1 92 ? 9.898 -2.666 3.881 1 96.12 92 ARG B N 1
ATOM 1902 C CA . ARG B 1 92 ? 9.688 -1.286 3.453 1 96.12 92 ARG B CA 1
ATOM 1903 C C . ARG B 1 92 ? 8.219 -1.021 3.154 1 96.12 92 ARG B C 1
ATOM 1905 O O . ARG B 1 92 ? 7.715 0.079 3.4 1 96.12 92 ARG B O 1
ATOM 1912 N N . LEU B 1 93 ? 7.543 -2.002 2.605 1 96.06 93 LEU B N 1
ATOM 1913 C CA . LEU B 1 93 ? 6.105 -1.87 2.416 1 96.06 93 LEU B CA 1
ATOM 1914 C C . LEU B 1 93 ? 5.395 -1.7 3.754 1 96.06 93 LEU B C 1
ATOM 1916 O O . LEU B 1 93 ? 4.52 -0.839 3.895 1 96.06 93 LEU B O 1
ATOM 1920 N N . PHE B 1 94 ? 5.809 -2.502 4.664 1 94 94 PHE B N 1
ATOM 1921 C CA . PHE B 1 94 ? 5.273 -2.453 6.02 1 94 94 PHE B CA 1
ATOM 1922 C C . PHE B 1 94 ? 5.527 -1.09 6.652 1 94 94 PHE B C 1
ATOM 1924 O O . PHE B 1 94 ? 4.633 -0.51 7.27 1 94 94 PHE B O 1
ATOM 1931 N N . GLU B 1 95 ? 6.684 -0.614 6.562 1 93.06 95 GLU B N 1
ATOM 1932 C CA . GLU B 1 95 ? 7.039 0.707 7.07 1 93.06 95 GLU B CA 1
ATOM 1933 C C . GLU B 1 95 ? 6.184 1.796 6.43 1 93.06 95 GLU B C 1
ATOM 1935 O O . GLU B 1 95 ? 5.805 2.766 7.09 1 93.06 95 GLU B O 1
ATOM 1940 N N . GLY B 1 96 ? 5.918 1.653 5.133 1 95.38 96 GLY B N 1
ATOM 1941 C CA . GLY B 1 96 ? 5.027 2.588 4.465 1 95.38 96 GLY B CA 1
ATOM 1942 C C . GLY B 1 96 ? 3.676 2.711 5.141 1 95.38 96 GLY B C 1
ATOM 1943 O O . GLY B 1 96 ? 3.162 3.818 5.312 1 95.38 96 GLY B O 1
ATOM 1944 N N . VAL B 1 97 ? 3.182 1.599 5.547 1 94.75 97 VAL B N 1
ATOM 1945 C CA . VAL B 1 97 ? 1.896 1.597 6.234 1 94.75 97 VAL B CA 1
ATOM 1946 C C . VAL B 1 97 ? 2.035 2.277 7.594 1 94.75 97 VAL B C 1
ATOM 1948 O O . VAL B 1 97 ? 1.162 3.047 8 1 94.75 97 VAL B O 1
ATOM 1951 N N . LEU B 1 98 ? 3.129 2.025 8.266 1 93.75 98 LEU B N 1
ATOM 1952 C CA . LEU B 1 98 ? 3.361 2.613 9.586 1 93.75 98 LEU B CA 1
ATOM 1953 C C . LEU B 1 98 ? 3.447 4.133 9.492 1 93.75 98 LEU B C 1
ATOM 1955 O O . LEU B 1 98 ? 2.939 4.844 10.359 1 93.75 98 LEU B O 1
ATOM 1959 N N . VAL B 1 99 ? 4.055 4.637 8.477 1 95 99 VAL B N 1
ATOM 1960 C CA . VAL B 1 99 ? 4.336 6.062 8.344 1 95 99 VAL B CA 1
ATOM 1961 C C . VAL B 1 99 ? 3.117 6.773 7.754 1 95 99 VAL B C 1
ATOM 1963 O O . VAL B 1 99 ? 2.748 7.859 8.203 1 95 99 VAL B O 1
ATOM 1966 N N . TYR B 1 100 ? 2.391 6.133 6.797 1 97.19 100 TYR B N 1
ATOM 1967 C CA . TYR B 1 100 ? 1.404 6.859 6.004 1 97.19 100 TYR B CA 1
ATOM 1968 C C . TYR B 1 100 ? -0.004 6.352 6.285 1 97.19 100 TYR B C 1
ATOM 1970 O O . TYR B 1 100 ? -0.98 6.875 5.742 1 97.19 100 TYR B O 1
ATOM 1978 N N . GLY B 1 101 ? -0.087 5.355 7.16 1 96.88 101 GLY B N 1
ATOM 1979 C CA . GLY B 1 101 ? -1.396 4.785 7.445 1 96.88 101 GLY B CA 1
ATOM 1980 C C . GLY B 1 101 ? -2.41 5.816 7.895 1 96.88 101 GLY B C 1
ATOM 1981 O O . GLY B 1 101 ? -3.521 5.879 7.363 1 96.88 101 GLY B O 1
ATOM 1982 N N . HIS B 1 102 ? -2.062 6.656 8.828 1 96.94 102 HIS B N 1
ATOM 1983 C CA . HIS B 1 102 ? -2.99 7.641 9.375 1 96.94 102 HIS B CA 1
ATOM 1984 C C . HIS B 1 102 ? -3.326 8.719 8.344 1 96.94 102 HIS B C 1
ATOM 1986 O O . HIS B 1 102 ? -4.496 9.055 8.156 1 96.94 102 HIS B O 1
ATOM 1992 N N . PRO B 1 103 ? -2.301 9.25 7.605 1 97.5 103 PRO B N 1
ATOM 1993 C CA . PRO B 1 103 ? -2.645 10.18 6.523 1 97.5 103 PRO B CA 1
ATOM 1994 C C . PRO B 1 103 ? -3.58 9.555 5.488 1 97.5 103 PRO B C 1
ATOM 1996 O O . PRO B 1 103 ? -4.551 10.195 5.07 1 97.5 103 PRO B O 1
ATOM 1999 N N . ILE B 1 104 ? -3.352 8.367 5.109 1 98.06 104 ILE B N 1
ATOM 2000 C CA . ILE B 1 104 ? -4.191 7.684 4.133 1 98.06 104 ILE B CA 1
ATOM 2001 C C . ILE B 1 104 ? -5.609 7.539 4.684 1 98.06 104 ILE B C 1
ATOM 2003 O O . ILE B 1 104 ? -6.582 7.832 3.988 1 98.06 104 ILE B O 1
ATOM 2007 N N . LYS B 1 105 ? -5.688 7.113 5.914 1 97.69 105 LYS B N 1
ATOM 2008 C CA . LYS B 1 105 ? -6.988 6.992 6.562 1 97.69 105 LYS B CA 1
ATOM 2009 C C . LYS B 1 105 ? -7.742 8.32 6.531 1 97.69 105 LYS B C 1
ATOM 2011 O O . LYS B 1 105 ? -8.93 8.352 6.211 1 97.69 105 LYS B O 1
ATOM 2016 N N . ALA B 1 106 ? -7.055 9.406 6.875 1 97.62 106 ALA B N 1
ATOM 2017 C CA . ALA B 1 106 ? -7.688 10.719 6.918 1 97.62 106 ALA B CA 1
ATOM 2018 C C . ALA B 1 106 ? -8.25 11.102 5.555 1 97.62 106 ALA B C 1
ATOM 2020 O O . ALA B 1 106 ? -9.367 11.617 5.461 1 97.62 106 ALA B O 1
ATOM 2021 N N . ILE B 1 107 ? -7.508 10.828 4.477 1 98.44 107 ILE B N 1
ATOM 2022 C CA . ILE B 1 107 ? -7.953 11.18 3.133 1 98.44 107 ILE B CA 1
ATOM 2023 C C . ILE B 1 107 ? -9.133 10.289 2.729 1 98.44 107 ILE B C 1
ATOM 2025 O O . ILE B 1 107 ? -10.094 10.766 2.123 1 98.44 107 ILE B O 1
ATOM 2029 N N . ILE B 1 108 ? -9.078 9.023 3.047 1 98.12 108 ILE B N 1
ATOM 2030 C CA . ILE B 1 108 ? -10.188 8.125 2.768 1 98.12 108 ILE B CA 1
ATOM 2031 C C . ILE B 1 108 ? -11.453 8.641 3.451 1 98.12 108 ILE B C 1
ATOM 2033 O O . ILE B 1 108 ? -12.523 8.688 2.84 1 98.12 108 ILE B O 1
ATOM 2037 N N . HIS B 1 109 ? -11.328 9.023 4.711 1 97.38 109 HIS B N 1
ATOM 2038 C CA . HIS B 1 109 ? -12.484 9.523 5.445 1 97.38 109 HIS B CA 1
ATOM 2039 C C . HIS B 1 109 ? -13.039 10.789 4.805 1 97.38 109 HIS B C 1
ATOM 2041 O O . HIS B 1 109 ? -14.258 10.969 4.719 1 97.38 109 HIS B O 1
ATOM 2047 N N . GLU B 1 110 ? -12.227 11.68 4.383 1 98.12 110 GLU B N 1
ATOM 2048 C CA . GLU B 1 110 ? -12.688 12.914 3.754 1 98.12 110 GLU B CA 1
ATOM 2049 C C . GLU B 1 110 ? -13.406 12.633 2.439 1 98.12 110 GLU B C 1
ATOM 2051 O O . GLU B 1 110 ? -14.414 13.273 2.125 1 98.12 110 GLU B O 1
ATOM 2056 N N . LYS B 1 111 ? -12.93 11.625 1.707 1 98.06 111 LYS B N 1
ATOM 2057 C CA . LYS B 1 111 ? -13.438 11.398 0.359 1 98.06 111 LYS B CA 1
ATOM 2058 C C . LYS B 1 111 ? -14.625 10.438 0.376 1 98.06 111 LYS B C 1
ATOM 2060 O O . LYS B 1 111 ? -15.484 10.484 -0.507 1 98.06 111 LYS B O 1
ATOM 2065 N N . PHE B 1 112 ? -14.711 9.531 1.401 1 97.5 112 PHE B N 1
ATOM 2066 C CA . PHE B 1 112 ? -15.68 8.445 1.335 1 97.5 112 PHE B CA 1
ATOM 2067 C C . PHE B 1 112 ? -16.578 8.438 2.57 1 97.5 112 PHE B C 1
ATOM 2069 O O . PHE B 1 112 ? -17.672 7.863 2.551 1 97.5 112 PHE B O 1
ATOM 2076 N N . GLY B 1 113 ? -16.062 9.062 3.66 1 96.5 113 GLY B N 1
ATOM 2077 C CA . GLY B 1 113 ? -16.734 8.891 4.938 1 96.5 113 GLY B CA 1
ATOM 2078 C C . GLY B 1 113 ? -16.219 7.688 5.719 1 96.5 113 GLY B C 1
ATOM 2079 O O . GLY B 1 113 ? -15.102 7.227 5.504 1 96.5 113 GLY B O 1
ATOM 2080 N N . ASP B 1 114 ? -16.969 7.262 6.656 1 96.25 114 ASP B N 1
ATOM 2081 C CA . ASP B 1 114 ? -16.578 6.199 7.574 1 96.25 114 ASP B CA 1
ATOM 2082 C C . ASP B 1 114 ? -16.672 4.828 6.906 1 96.25 114 ASP B C 1
ATOM 2084 O O . ASP B 1 114 ? -17.75 4.438 6.445 1 96.25 114 ASP B O 1
ATOM 2088 N N . GLY B 1 115 ? -15.602 4.156 6.781 1 96.62 115 GLY B N 1
ATOM 2089 C CA . GLY B 1 115 ? -15.531 2.838 6.172 1 96.62 115 GLY B CA 1
ATOM 2090 C C . GLY B 1 115 ? -14.109 2.33 6.008 1 96.62 115 GLY B C 1
ATOM 2091 O O . GLY B 1 115 ? -13.172 2.91 6.559 1 96.62 115 GLY B O 1
ATOM 2092 N N . ILE B 1 116 ? -13.961 1.187 5.352 1 96.69 116 ILE B N 1
ATOM 2093 C CA . ILE B 1 116 ? -12.648 0.574 5.141 1 96.69 116 ILE B CA 1
ATOM 2094 C C . ILE B 1 116 ? -12.477 0.223 3.664 1 96.69 116 ILE B C 1
ATOM 2096 O O . ILE B 1 116 ? -13.461 0.177 2.912 1 96.69 116 ILE B O 1
ATOM 2100 N N . MET B 1 117 ? -11.234 0.142 3.268 1 97.25 117 MET B N 1
ATOM 2101 C CA . MET B 1 117 ? -10.922 -0.385 1.942 1 97.25 117 MET B CA 1
ATOM 2102 C C . MET B 1 117 ? -10.75 -1.899 1.986 1 97.25 117 MET B C 1
ATOM 2104 O O . MET B 1 117 ? -10.008 -2.42 2.824 1 97.25 117 MET B O 1
ATOM 2108 N N . SER B 1 118 ? -11.328 -2.605 1.041 1 95.75 118 SER B N 1
ATOM 2109 C CA . SER B 1 118 ? -11.242 -4.059 0.989 1 95.75 118 SER B CA 1
ATOM 2110 C C . SER B 1 118 ? -9.898 -4.512 0.413 1 95.75 118 SER B C 1
ATOM 2112 O O . SER B 1 118 ? -9.516 -4.086 -0.678 1 95.75 118 SER B O 1
ATOM 2114 N N . MET B 1 119 ? -9.203 -5.371 1.143 1 93.75 119 MET B N 1
ATOM 2115 C CA . MET B 1 119 ? -7.977 -5.941 0.6 1 93.75 119 MET B CA 1
ATOM 2116 C C . MET B 1 119 ? -8.234 -7.32 0.001 1 93.75 119 MET B C 1
ATOM 2118 O O . MET B 1 119 ? -7.352 -7.906 -0.622 1 93.75 119 MET B O 1
ATOM 2122 N N . ILE B 1 120 ? -9.469 -7.828 0.103 1 90 120 ILE B N 1
ATOM 2123 C CA . ILE B 1 120 ? -9.836 -9.094 -0.529 1 90 120 ILE B CA 1
ATOM 2124 C C . ILE B 1 120 ? -10.438 -8.82 -1.906 1 90 120 ILE B C 1
ATOM 2126 O O . ILE B 1 120 ? -10.172 -9.555 -2.861 1 90 120 ILE B O 1
ATOM 2130 N N . ASP B 1 121 ? -11.312 -7.848 -1.974 1 94 121 ASP B N 1
ATOM 2131 C CA . ASP B 1 121 ? -11.75 -7.34 -3.27 1 94 121 ASP B CA 1
ATOM 2132 C C . ASP B 1 121 ? -10.859 -6.191 -3.74 1 94 121 ASP B C 1
ATOM 2134 O O . ASP B 1 121 ? -11.281 -5.035 -3.758 1 94 121 ASP B O 1
ATOM 2138 N N . CYS B 1 122 ? -9.641 -6.508 -4.043 1 96.94 122 CYS B N 1
ATOM 2139 C CA . CYS B 1 122 ? -8.617 -5.516 -4.344 1 96.94 122 CYS B CA 1
ATOM 2140 C C . CYS B 1 122 ? -7.73 -5.977 -5.496 1 96.94 122 CYS B C 1
ATOM 2142 O O . CYS B 1 122 ? -7.18 -7.074 -5.461 1 96.94 122 CYS B O 1
ATOM 2144 N N . ASN B 1 123 ? -7.609 -5.16 -6.508 1 96.62 123 ASN B N 1
ATOM 2145 C CA . ASN B 1 123 ? -6.637 -5.371 -7.578 1 96.62 123 ASN B CA 1
ATOM 2146 C C . ASN B 1 123 ? -5.32 -4.66 -7.285 1 96.62 123 ASN B C 1
ATOM 2148 O O . ASN B 1 123 ? -5.309 -3.49 -6.906 1 96.62 123 ASN B O 1
ATOM 2152 N N . ILE B 1 124 ? -4.246 -5.375 -7.441 1 97.94 124 ILE B N 1
ATOM 2153 C CA . ILE B 1 124 ? -2.928 -4.793 -7.199 1 97.94 124 ILE B CA 1
ATOM 2154 C C . ILE B 1 124 ? -2.129 -4.766 -8.5 1 97.94 124 ILE B C 1
ATOM 2156 O O . ILE B 1 124 ? -2.137 -5.734 -9.266 1 97.94 124 ILE B O 1
ATOM 2160 N N . ASN B 1 125 ? -1.539 -3.719 -8.758 1 98.12 125 ASN B N 1
ATOM 2161 C CA . ASN B 1 125 ? -0.693 -3.549 -9.938 1 98.12 125 ASN B CA 1
ATOM 2162 C C . ASN B 1 125 ? 0.688 -3.018 -9.562 1 98.12 125 ASN B C 1
ATOM 2164 O O . ASN B 1 125 ? 0.819 -2.213 -8.633 1 98.12 125 ASN B O 1
ATOM 2168 N N . VAL B 1 126 ? 1.7 -3.482 -10.234 1 98.62 126 VAL B N 1
ATOM 2169 C CA . VAL B 1 126 ? 3.07 -3.008 -10.086 1 98.62 126 VAL B CA 1
ATOM 2170 C C . VAL B 1 126 ? 3.627 -2.59 -11.445 1 98.62 126 VAL B C 1
ATOM 2172 O O . VAL B 1 126 ? 3.637 -3.385 -12.391 1 98.62 126 VAL B O 1
ATOM 2175 N N . GLU B 1 127 ? 4.129 -1.416 -11.523 1 98.44 127 GLU B N 1
ATOM 2176 C CA . GLU B 1 127 ? 4.641 -0.9 -12.789 1 98.44 127 GLU B CA 1
ATOM 2177 C C . GLU B 1 127 ? 5.992 -0.212 -12.602 1 98.44 127 GLU B C 1
ATOM 2179 O O . GLU B 1 127 ? 6.305 0.256 -11.5 1 98.44 127 GLU B O 1
ATOM 2184 N N . ARG B 1 128 ? 6.75 -0.198 -13.703 1 98.31 128 ARG B N 1
ATOM 2185 C CA . ARG B 1 128 ? 7.965 0.604 -13.789 1 98.31 128 ARG B CA 1
ATOM 2186 C C . ARG B 1 128 ? 7.691 1.933 -14.492 1 98.31 128 ARG B C 1
ATOM 2188 O O . ARG B 1 128 ? 7.16 1.959 -15.602 1 98.31 128 ARG B O 1
ATOM 2195 N N . LYS B 1 129 ? 7.965 3.01 -13.828 1 98.31 129 LYS B N 1
ATOM 2196 C CA . LYS B 1 129 ? 7.828 4.348 -14.398 1 98.31 129 LYS B CA 1
ATOM 2197 C C . LYS B 1 129 ? 9.195 5.004 -14.594 1 98.31 129 LYS B C 1
ATOM 2199 O O . LYS B 1 129 ? 9.891 5.289 -13.617 1 98.31 129 LYS B O 1
ATOM 2204 N N . PRO B 1 130 ? 9.57 5.281 -15.898 1 97.75 130 PRO B N 1
ATOM 2205 C CA . PRO B 1 130 ? 10.852 5.957 -16.125 1 97.75 130 PRO B CA 1
ATOM 2206 C C . PRO B 1 130 ? 10.898 7.352 -15.492 1 97.75 130 PRO B C 1
ATOM 2208 O O . PRO B 1 130 ? 9.898 8.07 -15.508 1 97.75 130 PRO B O 1
ATOM 2211 N N . ASP B 1 131 ? 12.016 7.629 -14.953 1 96.25 131 ASP B N 1
ATOM 2212 C CA . ASP B 1 131 ? 12.258 8.93 -14.328 1 96.25 131 ASP B CA 1
ATOM 2213 C C . ASP B 1 131 ? 13.727 9.32 -14.445 1 96.25 131 ASP B C 1
ATOM 2215 O O . ASP B 1 131 ? 14.617 8.492 -14.25 1 96.25 131 ASP B O 1
ATOM 2219 N N . PRO B 1 132 ? 13.992 10.578 -14.828 1 95.75 132 PRO B N 1
ATOM 2220 C CA . PRO B 1 132 ? 15.375 11.016 -14.977 1 95.75 132 PRO B CA 1
ATOM 2221 C C . PRO B 1 132 ? 16.203 10.82 -13.703 1 95.75 132 PRO B C 1
ATOM 2223 O O . PRO B 1 132 ? 17.406 10.625 -13.766 1 95.75 132 PRO B O 1
ATOM 2226 N N . LYS B 1 133 ? 15.648 10.828 -12.609 1 93.5 133 LYS B N 1
ATOM 2227 C CA . LYS B 1 133 ? 16.359 10.68 -11.336 1 93.5 133 LYS B CA 1
ATOM 2228 C C . LYS B 1 133 ? 16.422 9.219 -10.914 1 93.5 133 LYS B C 1
ATOM 2230 O O . LYS B 1 133 ? 16.875 8.898 -9.812 1 93.5 133 LYS B O 1
ATOM 2235 N N . GLY B 1 134 ? 15.891 8.297 -11.773 1 94.38 134 GLY B N 1
ATOM 2236 C CA . GLY B 1 134 ? 15.82 6.867 -11.492 1 94.38 134 GLY B CA 1
ATOM 2237 C C . GLY B 1 134 ? 14.414 6.309 -11.609 1 94.38 134 GLY B C 1
ATOM 2238 O O . GLY B 1 134 ? 13.445 6.949 -11.188 1 94.38 134 GLY B O 1
ATOM 2239 N N . ASP B 1 135 ? 14.359 5.129 -12.156 1 97.69 135 ASP B N 1
ATOM 2240 C CA . ASP B 1 135 ? 13.055 4.512 -12.375 1 97.69 135 ASP B CA 1
ATOM 2241 C C . ASP B 1 135 ? 12.258 4.422 -11.078 1 97.69 135 ASP B C 1
ATOM 2243 O O . ASP B 1 135 ? 12.836 4.297 -9.992 1 97.69 135 ASP B O 1
ATOM 2247 N N . ARG B 1 136 ? 11 4.516 -11.211 1 98.62 136 ARG B N 1
ATOM 2248 C CA . ARG B 1 136 ? 10.133 4.438 -10.039 1 98.62 136 ARG B CA 1
ATOM 2249 C C . ARG B 1 136 ? 9.312 3.152 -10.055 1 98.62 136 ARG B C 1
ATOM 2251 O O . ARG B 1 136 ? 8.891 2.689 -11.125 1 98.62 136 ARG B O 1
ATOM 2258 N N . VAL B 1 137 ? 9.141 2.527 -8.891 1 98.69 137 VAL B N 1
ATOM 2259 C CA . VAL B 1 137 ? 8.188 1.447 -8.664 1 98.69 137 VAL B CA 1
ATOM 2260 C C . VAL B 1 137 ? 6.824 2.029 -8.305 1 98.69 137 VAL B C 1
ATOM 2262 O O . VAL B 1 137 ? 6.688 2.721 -7.293 1 98.69 137 VAL B O 1
ATOM 2265 N N . VAL B 1 138 ? 5.848 1.786 -9.109 1 98.75 138 VAL B N 1
ATOM 2266 C CA . VAL B 1 138 ? 4.496 2.26 -8.828 1 98.75 138 VAL B CA 1
ATOM 2267 C C . VAL B 1 138 ? 3.605 1.082 -8.438 1 98.75 138 VAL B C 1
ATOM 2269 O O . VAL B 1 138 ? 3.33 0.203 -9.258 1 98.75 138 VAL B O 1
ATOM 2272 N N . VAL B 1 139 ? 3.199 1.026 -7.207 1 98.5 139 VAL B N 1
ATOM 2273 C CA . VAL B 1 139 ? 2.295 0.002 -6.691 1 98.5 139 VAL B CA 1
ATOM 2274 C C . VAL B 1 139 ? 0.913 0.605 -6.449 1 98.5 139 VAL B C 1
ATOM 2276 O O . VAL B 1 139 ? 0.778 1.594 -5.727 1 98.5 139 VAL B O 1
ATOM 2279 N N . THR B 1 140 ? -0.093 0.052 -7.039 1 98.56 140 THR B N 1
ATOM 2280 C CA . THR B 1 140 ? -1.46 0.544 -6.906 1 98.56 140 THR B CA 1
ATOM 2281 C C . THR B 1 140 ? -2.352 -0.508 -6.254 1 98.56 140 THR B C 1
ATOM 2283 O O . THR B 1 140 ? -2.396 -1.655 -6.703 1 98.56 140 THR B O 1
ATOM 2286 N N . PHE B 1 141 ? -2.979 -0.155 -5.195 1 98.19 141 PHE B N 1
ATOM 2287 C CA . PHE B 1 141 ? -4.055 -0.924 -4.582 1 98.19 141 PHE B CA 1
ATOM 2288 C C . PHE B 1 141 ? -5.414 -0.353 -4.965 1 98.19 141 PHE B C 1
ATOM 2290 O O . PHE B 1 141 ? -5.711 0.809 -4.68 1 98.19 141 PHE B O 1
ATOM 2297 N N . ASP B 1 142 ? -6.199 -1.109 -5.645 1 98.25 142 ASP B N 1
ATOM 2298 C CA . ASP B 1 142 ? -7.531 -0.735 -6.109 1 98.25 142 ASP B CA 1
ATOM 2299 C C . ASP B 1 142 ? -8.602 -1.587 -5.434 1 98.25 142 ASP B C 1
ATOM 2301 O O . ASP B 1 142 ? -9.016 -2.615 -5.977 1 98.25 142 ASP B O 1
ATOM 2305 N N . GLY B 1 143 ? -9.07 -1.1 -4.258 1 98.19 143 GLY B N 1
ATOM 2306 C CA . GLY B 1 143 ? -9.961 -1.893 -3.43 1 98.19 143 GLY B CA 1
ATOM 2307 C C . GLY B 1 143 ? -11.352 -1.302 -3.32 1 98.19 143 GLY B C 1
ATOM 2308 O O . GLY B 1 143 ? -11.523 -0.082 -3.371 1 98.19 143 GLY B O 1
ATOM 2309 N N . LYS B 1 144 ? -12.328 -2.148 -3.141 1 98 144 LYS B N 1
ATOM 2310 C CA . LYS B 1 144 ? -13.703 -1.699 -2.947 1 98 144 LYS B CA 1
ATOM 2311 C C . LYS B 1 144 ? -13.867 -0.989 -1.605 1 98 144 LYS B C 1
ATOM 2313 O O . LYS B 1 144 ? -13.328 -1.44 -0.59 1 98 144 LYS B O 1
ATOM 2318 N N . PHE B 1 145 ? -14.562 0.163 -1.624 1 98.12 145 PHE B N 1
ATOM 2319 C CA . PHE B 1 145 ? -14.906 0.837 -0.376 1 98.12 145 PHE B CA 1
ATOM 2320 C C . PHE B 1 145 ? -16.078 0.144 0.314 1 98.12 145 PHE B C 1
ATOM 2322 O O . PHE B 1 145 ? -17.062 -0.191 -0.328 1 98.12 145 PHE B O 1
ATOM 2329 N N . LEU B 1 146 ? -15.953 -0.125 1.584 1 96.94 146 LEU B N 1
ATOM 2330 C CA . LEU B 1 146 ? -17 -0.729 2.412 1 96.94 146 LEU B CA 1
ATOM 2331 C C . LEU B 1 146 ? -17.422 0.218 3.527 1 96.94 146 LEU B C 1
ATOM 2333 O O . LEU B 1 146 ? -16.75 0.321 4.555 1 96.94 146 LEU B O 1
ATOM 2337 N N . PRO B 1 147 ? -18.562 0.863 3.385 1 94.38 147 PRO B N 1
ATOM 2338 C CA . PRO B 1 147 ? -19.031 1.752 4.449 1 94.38 147 PRO B CA 1
ATOM 2339 C C . PRO B 1 147 ? -19.422 0.997 5.715 1 94.38 147 PRO B C 1
ATOM 2341 O O . PRO B 1 147 ? -19.938 -0.121 5.633 1 94.38 147 PRO B O 1
ATOM 2344 N N . TYR B 1 148 ? -19.062 1.645 6.875 1 91.75 148 TYR B N 1
ATOM 2345 C CA . TYR B 1 148 ? -19.594 1.071 8.109 1 91.75 148 TYR B CA 1
ATOM 2346 C C . TYR B 1 148 ? -21.109 1.197 8.164 1 91.75 148 TYR B C 1
ATOM 2348 O O . TYR B 1 148 ? -21.672 2.234 7.797 1 91.75 148 TYR B O 1
ATOM 2356 N N . SER B 1 1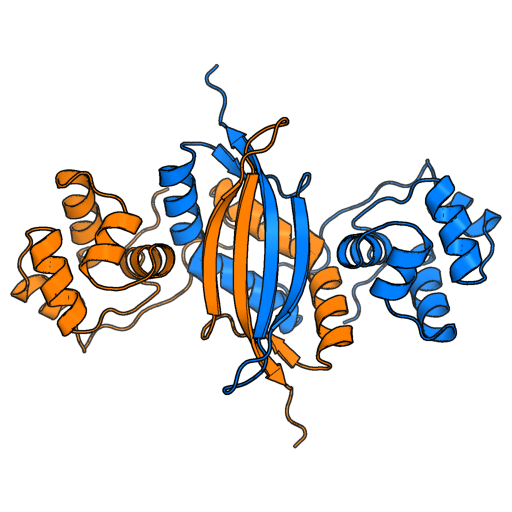49 ? -21.734 0.074 8.406 1 85.12 149 SER B N 1
ATOM 2357 C CA . SER B 1 149 ? -23.203 0.051 8.484 1 85.12 149 SER B CA 1
ATOM 2358 C C . SER B 1 149 ? -23.672 0.483 9.867 1 85.12 149 SER B C 1
ATOM 2360 O O . SER B 1 149 ? -23.016 0.23 10.875 1 85.12 149 SER B O 1
ATOM 2362 N N . LYS B 1 150 ? -24.75 1.365 9.953 1 78.38 150 LYS B N 1
ATOM 2363 C CA . LYS B 1 150 ? -25.469 1.664 11.195 1 78.38 150 LYS B CA 1
ATOM 2364 C C . LYS B 1 150 ? -26.547 0.623 11.477 1 78.38 150 LYS B C 1
ATOM 2366 O O . LYS B 1 150 ? -27.234 0.17 10.555 1 78.38 150 LYS B O 1
ATOM 2371 N N . TRP B 1 151 ? -26.375 -0.028 12.641 1 68.06 151 TRP B N 1
ATOM 2372 C CA . TRP B 1 151 ? -27.469 -0.91 13.023 1 68.06 151 TRP B CA 1
ATOM 2373 C C . TRP B 1 151 ? -28.562 -0.135 13.742 1 68.06 151 TRP B C 1
ATOM 2375 O O . TRP B 1 151 ? -28.297 0.9 14.359 1 68.06 151 TRP B O 1
#

Secondary structure (DSSP, 8-state):
------HHHHHHHHHHHHHT--HHHHHHHHT--HHHHHHHHTTSS---HHHHHHHHHHHT--HHHHHHHHSTT-------S-SS--SHHHHHHHHHHHHHHHHHHHHHHHHH-SEEEEEEEEEEEEEEE--TT--EEEEEEEEEEEEPPP-/------HHHHHHHHHHHHHT--HHHHHHHHT--HHHHHHHHTTSS---HHHHHHHHHHHT--HHHHHHHHSTT-------S-SS--SHHHHHHHHHHHHHHHHHHHHHHHHH-SEEEEEEEEEEEEEEE--TT--EEEEEEEEEEEEPPP-

Radius of gyration: 21.74 Å; Cα contacts (8 Å, |Δi|>4): 480; chains: 2; bounding box: 58×67×42 Å

pLDDT: mean 95.08, std 6.58, range [47.28, 98.81]

Organism: Coprinopsis cinerea (strain Okayama-7 / 130 / ATCC MYA-4618 / FGSC 9003) (NCBI:txid240176)